Protein AF-A0A0B2VAQ2-F1 (afdb_monomer)

Radius of gyration: 21.01 Å; Cα contacts (8 Å, |Δi|>4): 519; chains: 1; bounding box: 48×50×55 Å

pLDDT: mean 76.03, std 20.18, range [24.44, 98.31]

Mean predicted aligned error: 10.62 Å

Secondary structure (DSSP, 8-state):
---STTS---S---SS-SEEEEEEEESSHHHHHHHHHHHHHHHHTT-S-EEEEEEEE-SSTT-HHHHHHHHHHHHHHHHHHHHTT-SS--THHHHT--EEEEE--S-BTTBTT-GGG-EEEEEEE-TTS-EEEEEHHHHHHHHHHHHHTT--SSSEEEEEE--EEE-S-TTS-TT-EE------EE--HHHHHHHHTTTTSTTGGGGSHHHHHTTPPP----IIIIIIHHHSTT--HHHHHHHT--SSHHHHHHHHHHHHHHTTS-EEEEEE--TTSEE-----HHHHHHHHHHHH--S---HHHHHHHS----SS--------S--S-----

Structure (mmCIF, N/CA/C/O backbone):
data_AF-A0A0B2VAQ2-F1
#
_entry.id   AF-A0A0B2VAQ2-F1
#
loop_
_atom_site.group_PDB
_atom_site.id
_atom_site.type_symbol
_atom_site.label_atom_id
_atom_site.label_alt_id
_atom_site.label_comp_id
_atom_site.label_asym_id
_atom_site.label_entity_id
_atom_site.label_seq_id
_atom_site.pdbx_PDB_ins_code
_atom_site.Cartn_x
_atom_site.Cartn_y
_atom_site.Cartn_z
_atom_site.occupancy
_atom_site.B_iso_or_equiv
_atom_site.auth_seq_id
_atom_site.auth_comp_id
_atom_site.auth_asym_id
_atom_site.auth_atom_id
_atom_site.pdbx_PDB_model_num
ATOM 1 N N . MET A 1 1 ? -3.174 29.698 22.321 1.00 28.81 1 MET A N 1
ATOM 2 C CA . MET A 1 1 ? -4.513 29.239 22.759 1.00 28.81 1 MET A CA 1
ATOM 3 C C . MET A 1 1 ? -5.509 29.230 21.583 1.00 28.81 1 MET A C 1
ATOM 5 O O . MET A 1 1 ? -6.631 29.674 21.742 1.00 28.81 1 MET A O 1
ATOM 9 N N . ALA A 1 2 ? -5.106 28.731 20.400 1.00 24.44 2 ALA A N 1
ATOM 10 C CA . ALA A 1 2 ? -5.918 28.770 19.168 1.00 24.44 2 ALA A CA 1
ATOM 11 C C . ALA A 1 2 ? -5.569 27.621 18.187 1.00 24.44 2 ALA A C 1
ATOM 13 O O . ALA A 1 2 ? -5.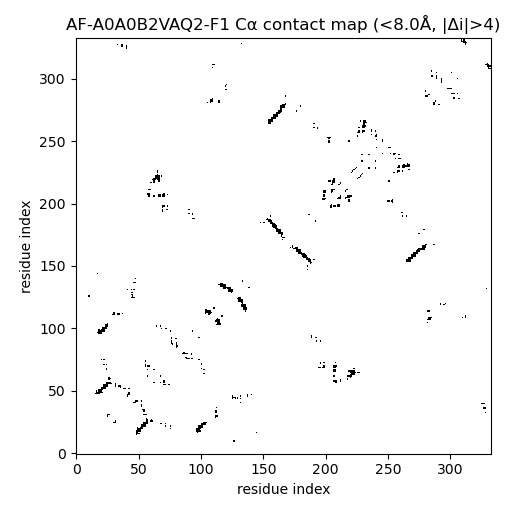420 27.836 16.992 1.00 24.44 2 ALA A O 1
ATOM 14 N N . HIS A 1 3 ? -5.363 26.400 18.697 1.00 26.81 3 HIS A N 1
ATOM 15 C CA . HIS A 1 3 ? -5.034 25.220 17.870 1.00 26.81 3 HIS A CA 1
ATOM 16 C C . HIS A 1 3 ? -5.906 23.985 18.161 1.00 26.81 3 HIS A C 1
ATOM 18 O O . HIS A 1 3 ? -5.648 22.918 17.609 1.00 26.81 3 HIS A O 1
ATOM 24 N N . ARG A 1 4 ? -6.937 24.099 19.012 1.00 27.44 4 ARG A N 1
ATOM 25 C CA . ARG A 1 4 ? -7.773 22.949 19.405 1.00 27.44 4 ARG A CA 1
ATOM 26 C C . ARG A 1 4 ? -8.921 22.643 18.436 1.00 27.44 4 ARG A C 1
ATOM 28 O O . ARG A 1 4 ? -9.330 21.491 18.355 1.00 27.44 4 ARG A O 1
ATOM 35 N N . ASP A 1 5 ? -9.340 23.600 17.614 1.00 25.25 5 ASP A N 1
ATOM 36 C CA . ASP A 1 5 ? -10.664 23.514 16.976 1.00 25.25 5 ASP A CA 1
ATOM 37 C C . ASP A 1 5 ? -10.682 22.887 15.569 1.00 25.25 5 ASP A C 1
ATOM 39 O O . ASP A 1 5 ? -11.740 22.760 14.963 1.00 25.25 5 ASP A O 1
ATOM 43 N N . CYS A 1 6 ? -9.541 22.437 15.029 1.00 28.28 6 CYS A N 1
ATOM 44 C CA . CYS A 1 6 ? -9.499 21.805 13.696 1.00 28.28 6 CYS A CA 1
ATOM 45 C C . CYS A 1 6 ? -9.618 20.268 13.710 1.00 28.28 6 CYS A C 1
ATOM 47 O O . CYS A 1 6 ? -9.690 19.651 12.651 1.00 28.28 6 CYS A O 1
ATOM 49 N N . PHE A 1 7 ? -9.643 19.628 14.886 1.00 33.66 7 PHE A N 1
ATOM 50 C CA . PHE A 1 7 ? -9.636 18.159 15.009 1.00 33.66 7 PHE A CA 1
ATOM 51 C C . PHE A 1 7 ? -10.970 17.535 15.451 1.00 33.66 7 PHE A C 1
ATOM 53 O O . PHE A 1 7 ? -11.042 16.308 15.549 1.00 33.66 7 PHE A O 1
ATOM 60 N N . GLU A 1 8 ? -12.009 18.338 15.707 1.00 30.67 8 GLU A N 1
ATOM 61 C CA . GLU A 1 8 ? -13.261 17.886 16.342 1.00 30.67 8 GLU A CA 1
ATOM 62 C C . GLU A 1 8 ? -14.508 17.910 15.440 1.00 30.67 8 GLU A C 1
ATOM 64 O O . GLU A 1 8 ? -15.624 17.732 15.925 1.00 30.67 8 GLU A O 1
ATOM 69 N N . SER A 1 9 ? -14.363 18.014 14.114 1.00 33.44 9 SER A N 1
ATOM 70 C CA . SER A 1 9 ? -15.506 17.807 13.211 1.00 33.44 9 SER A CA 1
ATOM 71 C C . SER A 1 9 ? -15.823 16.314 13.016 1.00 33.44 9 SER A C 1
ATOM 73 O O . SER A 1 9 ? -15.263 15.608 12.171 1.00 33.44 9 SER A O 1
ATOM 75 N N . THR A 1 10 ? -16.686 15.858 13.929 1.00 37.38 10 THR A N 1
ATOM 76 C CA . THR A 1 10 ? -17.869 15.001 13.741 1.00 37.38 10 THR A CA 1
ATOM 77 C C . THR A 1 10 ? -17.753 13.769 12.835 1.00 37.38 10 THR A C 1
ATOM 79 O O . THR A 1 10 ? -17.782 13.817 11.611 1.00 37.38 10 THR A O 1
ATOM 82 N N . PHE A 1 11 ? -17.777 12.618 13.506 1.00 39.41 11 PHE A N 1
ATOM 83 C CA . PHE A 1 11 ? -17.945 11.249 13.012 1.00 39.41 11 PHE A CA 1
ATOM 84 C C . PHE A 1 11 ? -19.331 10.947 12.383 1.00 39.41 11 PHE A C 1
ATOM 86 O O . PHE A 1 11 ? -19.773 9.801 12.428 1.00 39.41 11 PHE A O 1
ATOM 93 N N . SER A 1 12 ? -20.077 11.918 11.843 1.00 35.72 12 SER A N 1
ATOM 94 C CA . SER A 1 12 ? -21.536 11.733 11.711 1.00 35.72 12 SER A CA 1
ATOM 95 C C . SER A 1 12 ? -22.092 11.224 10.379 1.00 35.72 12 SER A C 1
ATOM 97 O O . SER A 1 12 ? -23.259 10.863 10.376 1.00 35.72 12 SER A O 1
ATOM 99 N N . GLU A 1 13 ? -21.351 11.103 9.273 1.00 36.69 13 GLU A N 1
ATOM 100 C CA . GLU A 1 13 ? -21.991 10.729 7.991 1.00 36.69 13 GLU A CA 1
ATOM 101 C C . GLU A 1 13 ? -21.143 9.777 7.139 1.00 36.69 13 GLU A C 1
ATOM 103 O O . GLU A 1 13 ? -20.319 10.183 6.332 1.00 36.69 13 GLU A O 1
ATOM 108 N N . ALA A 1 14 ? -21.362 8.478 7.341 1.00 38.22 14 ALA A N 1
ATOM 109 C CA . ALA A 1 14 ? -21.179 7.427 6.336 1.00 38.22 14 ALA A CA 1
ATOM 110 C C . ALA A 1 14 ? -21.883 6.184 6.890 1.00 38.22 14 ALA A C 1
ATOM 112 O O . ALA A 1 14 ? -21.436 5.609 7.886 1.00 38.22 14 ALA A O 1
ATOM 113 N N . GLN A 1 15 ? -23.046 5.859 6.328 1.00 44.22 15 GLN A N 1
ATOM 114 C CA . GLN A 1 15 ? -23.890 4.727 6.733 1.00 44.22 15 GLN A CA 1
ATOM 115 C C . GLN A 1 15 ? -23.574 3.455 5.916 1.00 44.22 15 GLN A C 1
ATOM 117 O O . GLN A 1 15 ? -24.199 2.423 6.118 1.00 44.22 15 GLN A O 1
ATOM 122 N N . SER A 1 16 ? -22.564 3.517 5.041 1.00 57.16 16 SER A N 1
ATOM 123 C CA . SER A 1 16 ? -21.969 2.390 4.322 1.00 57.16 16 SER A CA 1
ATOM 124 C C . SER A 1 16 ? -20.456 2.372 4.552 1.00 57.16 16 SER A C 1
ATOM 126 O O . SER A 1 16 ? -19.832 3.424 4.727 1.00 57.16 16 SER A O 1
ATOM 128 N N . SER A 1 17 ? -19.859 1.184 4.548 1.00 68.31 17 SER A N 1
ATOM 129 C CA . SER A 1 17 ? -18.412 0.992 4.422 1.00 68.31 17 SER A CA 1
ATOM 130 C C . SER A 1 17 ? -17.880 1.822 3.251 1.00 68.31 17 SER A C 1
ATOM 132 O O . SER A 1 17 ? -18.346 1.692 2.121 1.00 68.31 17 SER A O 1
ATOM 134 N N . PHE A 1 18 ? -16.934 2.728 3.516 1.00 83.44 18 PHE A N 1
ATOM 135 C CA . PHE A 1 18 ? -16.329 3.532 2.449 1.00 83.44 18 PHE A CA 1
ATOM 136 C C . PHE A 1 18 ? -15.319 2.704 1.646 1.00 83.44 18 PHE A C 1
ATOM 138 O O . PHE A 1 18 ? -15.189 2.893 0.438 1.00 83.44 18 PHE A O 1
ATOM 145 N N . TRP A 1 19 ? -14.612 1.800 2.324 1.00 93.06 19 TRP A N 1
ATOM 146 C CA . TRP A 1 19 ? -13.641 0.886 1.735 1.00 93.06 19 TRP A CA 1
ATOM 147 C C . TRP A 1 19 ? -14.252 -0.504 1.571 1.00 93.06 19 TRP A C 1
ATOM 149 O O . TRP A 1 19 ? -14.862 -1.030 2.503 1.00 93.06 19 TRP A O 1
ATOM 159 N N . THR A 1 20 ? -14.048 -1.109 0.404 1.00 95.25 20 THR A N 1
ATOM 160 C CA . THR A 1 20 ? -14.359 -2.526 0.169 1.00 95.25 20 THR A CA 1
ATOM 161 C C . THR A 1 20 ? -13.327 -3.398 0.881 1.00 95.25 20 THR A C 1
ATOM 163 O O . THR A 1 20 ? -13.658 -4.384 1.530 1.00 95.25 20 THR A O 1
ATOM 166 N N . LEU A 1 21 ? -12.052 -3.010 0.806 1.00 96.50 21 LEU A N 1
ATOM 167 C CA . LEU A 1 21 ? -10.964 -3.749 1.430 1.00 96.50 21 LEU A CA 1
ATOM 168 C C . LEU A 1 21 ? -9.866 -2.800 1.907 1.00 96.50 21 LEU A C 1
ATOM 170 O O . LEU A 1 21 ? -9.414 -1.926 1.168 1.00 96.50 21 LEU A O 1
ATOM 174 N N . ILE A 1 22 ? -9.404 -3.010 3.136 1.00 96.69 22 ILE A N 1
ATOM 175 C CA . ILE A 1 22 ? -8.167 -2.414 3.643 1.00 96.69 22 ILE A CA 1
ATOM 176 C C . ILE A 1 22 ? -7.120 -3.519 3.756 1.00 96.69 22 ILE A C 1
ATOM 178 O O . ILE A 1 22 ? -7.377 -4.559 4.360 1.00 96.69 22 ILE A O 1
ATOM 182 N N . CYS A 1 23 ? -5.934 -3.273 3.216 1.00 96.62 23 CYS A N 1
ATOM 183 C CA . CYS A 1 23 ? -4.771 -4.140 3.328 1.00 96.62 23 CYS A CA 1
ATOM 184 C C . CYS A 1 23 ? -3.712 -3.444 4.177 1.00 96.62 23 CYS A C 1
ATOM 186 O O . CYS A 1 23 ? -3.288 -2.338 3.846 1.00 96.62 23 CYS A O 1
ATOM 188 N N . VAL A 1 24 ? -3.261 -4.086 5.250 1.00 95.75 24 VAL A N 1
ATOM 189 C CA . VAL A 1 24 ? -2.129 -3.605 6.051 1.00 95.75 24 VAL A CA 1
ATOM 190 C C . VAL A 1 24 ? -0.917 -4.470 5.740 1.00 95.75 24 VAL A C 1
ATOM 192 O O . VAL A 1 24 ? -0.968 -5.674 5.961 1.00 95.75 24 VAL A O 1
ATOM 195 N N . THR A 1 25 ? 0.157 -3.889 5.204 1.00 94.69 25 THR A N 1
ATOM 196 C CA . THR A 1 25 ? 1.361 -4.662 4.867 1.00 94.69 25 THR A CA 1
ATOM 197 C C . THR A 1 25 ? 2.284 -4.799 6.072 1.00 94.69 25 THR A C 1
ATOM 199 O O . THR A 1 25 ? 2.479 -3.829 6.815 1.00 94.69 25 THR A O 1
ATOM 202 N N . THR A 1 26 ? 2.894 -5.970 6.229 1.00 92.81 26 THR A N 1
ATOM 203 C CA . THR A 1 26 ? 3.843 -6.290 7.306 1.00 92.81 26 THR A CA 1
ATOM 204 C C . THR A 1 26 ? 5.101 -6.926 6.746 1.00 92.81 26 THR A C 1
ATOM 206 O O . THR A 1 26 ? 5.085 -7.485 5.656 1.00 92.81 26 THR A O 1
ATOM 209 N N . ARG A 1 27 ? 6.205 -6.828 7.485 1.00 87.69 27 ARG A N 1
ATOM 210 C CA . ARG A 1 27 ? 7.505 -7.344 7.028 1.00 87.69 27 ARG A CA 1
ATOM 211 C C . ARG A 1 27 ? 7.693 -8.833 7.284 1.00 87.69 27 ARG A C 1
ATOM 213 O O . ARG A 1 27 ? 8.425 -9.484 6.550 1.00 87.69 27 ARG A O 1
ATOM 220 N N . ASP A 1 28 ? 7.071 -9.326 8.346 1.00 87.06 28 ASP A N 1
ATOM 221 C CA . ASP A 1 28 ? 7.253 -10.678 8.852 1.00 87.06 28 ASP A CA 1
ATOM 222 C C . ASP A 1 28 ? 5.973 -11.208 9.518 1.00 87.06 28 ASP A C 1
ATOM 224 O O . ASP A 1 28 ? 5.022 -10.463 9.806 1.00 87.06 28 ASP A O 1
ATOM 228 N N . ALA A 1 29 ? 5.970 -12.518 9.757 1.00 87.88 29 ALA A N 1
ATOM 229 C CA . ALA A 1 29 ? 4.859 -13.258 10.334 1.00 87.88 29 ALA A CA 1
ATOM 230 C C . ALA A 1 29 ? 4.539 -12.881 11.790 1.00 87.88 29 ALA A C 1
ATOM 232 O O . ALA A 1 29 ? 3.377 -12.974 12.198 1.00 87.88 29 ALA A O 1
ATOM 233 N N . GLU A 1 30 ? 5.529 -12.466 12.588 1.00 85.50 30 GLU A N 1
ATOM 234 C CA . GLU A 1 30 ? 5.301 -12.075 13.984 1.00 85.50 30 GLU A CA 1
ATOM 235 C C . GLU A 1 30 ? 4.518 -10.760 14.034 1.00 85.50 30 GLU A C 1
ATOM 237 O O . GLU A 1 30 ? 3.473 -10.668 14.690 1.00 85.50 30 GLU A O 1
ATOM 242 N N . GLN A 1 31 ? 4.972 -9.767 13.269 1.00 85.12 31 GLN A N 1
ATOM 243 C CA . GLN A 1 31 ? 4.279 -8.500 13.094 1.00 85.12 31 GLN A CA 1
ATOM 244 C C . GLN A 1 31 ? 2.893 -8.713 12.475 1.00 85.12 31 GLN A C 1
ATOM 246 O O . GLN A 1 31 ? 1.928 -8.093 12.932 1.00 85.12 31 GLN A O 1
ATOM 251 N N . ARG A 1 32 ? 2.764 -9.610 11.483 1.00 89.81 32 ARG A N 1
ATOM 252 C CA . ARG A 1 32 ? 1.465 -9.972 10.895 1.00 89.81 32 ARG A CA 1
ATOM 253 C C . ARG A 1 32 ? 0.487 -10.433 11.970 1.00 89.81 32 ARG A C 1
ATOM 255 O O . ARG A 1 32 ? -0.588 -9.854 12.091 1.00 89.81 32 ARG A O 1
ATOM 262 N N . ALA A 1 33 ? 0.866 -11.419 12.781 1.00 87.75 33 ALA A N 1
ATOM 263 C CA . ALA A 1 33 ? -0.013 -11.989 13.800 1.00 87.75 33 ALA A CA 1
ATOM 264 C C . ALA A 1 33 ? -0.443 -10.965 14.867 1.00 87.75 33 ALA A C 1
ATOM 266 O O . ALA A 1 33 ? -1.574 -11.022 15.360 1.00 87.75 33 ALA A O 1
ATOM 267 N N . ALA A 1 34 ? 0.443 -10.032 15.232 1.00 86.69 34 ALA A N 1
ATOM 268 C CA . ALA A 1 34 ? 0.120 -8.953 16.163 1.00 86.69 34 ALA A CA 1
ATOM 269 C C . ALA A 1 34 ? -0.879 -7.958 15.550 1.00 86.69 34 ALA A C 1
ATOM 271 O O . ALA A 1 34 ? -1.905 -7.648 16.158 1.00 86.69 34 ALA A O 1
ATOM 272 N N . ILE A 1 35 ? -0.612 -7.499 14.324 1.00 90.50 35 ILE A N 1
ATOM 273 C CA . ILE A 1 35 ? -1.465 -6.528 13.634 1.00 90.50 35 ILE A CA 1
ATOM 274 C C . ILE A 1 35 ? -2.826 -7.136 13.300 1.00 90.50 35 ILE A C 1
ATOM 276 O O . ILE A 1 35 ? -3.826 -6.451 13.481 1.00 90.50 35 ILE A O 1
ATOM 280 N N . GLU A 1 36 ? -2.896 -8.405 12.886 1.00 92.06 36 GLU A N 1
ATOM 281 C CA . GLU A 1 36 ? -4.157 -9.113 12.609 1.00 92.06 36 GLU A CA 1
ATOM 282 C C . GLU A 1 36 ? -5.110 -9.071 13.804 1.00 92.06 36 GLU A C 1
ATOM 284 O O . GLU A 1 36 ? -6.285 -8.738 13.645 1.00 92.06 36 GLU A O 1
ATOM 289 N N . GLN A 1 37 ? -4.605 -9.354 15.006 1.00 87.88 37 GLN A N 1
ATOM 290 C CA . GLN A 1 37 ? -5.412 -9.316 16.227 1.00 87.88 37 GLN A CA 1
ATOM 291 C C . GLN A 1 37 ? -5.925 -7.905 16.524 1.00 87.88 37 GLN A C 1
ATOM 293 O O . GLN A 1 37 ? -7.101 -7.724 16.849 1.00 87.88 37 GLN A O 1
ATOM 298 N N . GLU A 1 38 ? -5.056 -6.904 16.394 1.00 89.06 38 GLU A N 1
ATOM 299 C CA . GLU A 1 38 ? -5.391 -5.525 16.727 1.00 89.06 38 GLU A CA 1
ATOM 300 C C . GLU A 1 38 ? -6.374 -4.906 15.723 1.00 89.06 38 GLU A C 1
ATOM 302 O O . GLU A 1 38 ? -7.360 -4.284 16.124 1.00 89.06 38 GLU A O 1
ATOM 307 N N . VAL A 1 39 ? -6.166 -5.106 14.418 1.00 92.19 39 VAL A N 1
ATOM 308 C CA . VAL A 1 39 ? -7.071 -4.564 13.394 1.00 92.19 39 VAL A CA 1
ATOM 309 C C . VAL A 1 39 ? -8.423 -5.268 13.388 1.00 92.19 39 VAL A C 1
ATOM 311 O O . VAL A 1 39 ? -9.437 -4.601 13.193 1.00 92.19 39 VAL A O 1
ATOM 314 N N . GLU A 1 40 ? -8.468 -6.577 13.657 1.00 90.50 40 GLU A N 1
ATOM 315 C CA . GLU A 1 40 ? -9.726 -7.317 13.807 1.00 90.50 40 GLU A CA 1
ATOM 316 C C . GLU A 1 40 ? -10.517 -6.798 15.014 1.00 90.50 40 GLU A C 1
ATOM 318 O O . GLU A 1 40 ? -11.731 -6.603 14.929 1.00 90.50 40 GLU A O 1
ATOM 323 N N . TRP A 1 41 ? -9.840 -6.521 16.134 1.00 88.00 41 TRP A N 1
ATOM 324 C CA . TRP A 1 41 ? -10.475 -5.930 17.308 1.00 88.00 41 TRP A CA 1
ATOM 325 C C . TRP A 1 41 ? -11.019 -4.523 17.016 1.00 88.00 41 TRP A C 1
ATOM 327 O O . TRP A 1 41 ? -12.201 -4.264 17.251 1.00 88.00 41 TRP A O 1
ATOM 337 N N . LEU A 1 42 ? -10.205 -3.639 16.426 1.00 89.25 42 LEU A N 1
ATOM 338 C CA . LEU A 1 42 ? -10.625 -2.287 16.034 1.00 89.25 42 LEU A CA 1
ATOM 339 C C . LEU A 1 42 ? -11.807 -2.309 15.052 1.00 89.25 42 LEU A C 1
ATOM 341 O O . LEU A 1 42 ? -12.739 -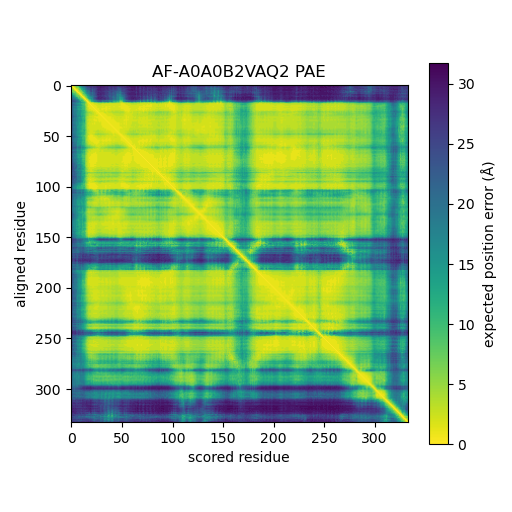1.511 15.185 1.00 89.25 42 LEU A O 1
ATOM 345 N N . TRP A 1 43 ? -11.790 -3.229 14.085 1.00 89.69 43 TRP A N 1
ATOM 346 C CA . TRP A 1 43 ? -12.874 -3.418 13.124 1.00 89.69 43 TRP A CA 1
ATOM 347 C C . TRP A 1 43 ? -14.171 -3.862 13.807 1.00 89.69 43 TRP A C 1
ATOM 349 O O . TRP A 1 43 ? -15.202 -3.217 13.618 1.00 89.69 43 TRP A O 1
ATOM 359 N N . ARG A 1 44 ? -14.121 -4.862 14.699 1.00 86.81 44 ARG A N 1
ATOM 360 C CA . ARG A 1 44 ? -15.288 -5.311 15.488 1.00 86.81 44 ARG A CA 1
ATOM 361 C C . ARG A 1 44 ? -15.853 -4.235 16.410 1.00 86.81 44 ARG A C 1
ATOM 363 O O . ARG A 1 44 ? -17.049 -4.237 16.683 1.00 86.81 44 ARG A O 1
ATOM 370 N N . CYS A 1 45 ? -15.011 -3.328 16.896 1.00 85.50 45 CYS A N 1
ATOM 371 C CA . CYS A 1 45 ? -15.446 -2.198 17.712 1.00 85.50 45 CYS A CA 1
ATOM 372 C C . CYS A 1 45 ? -16.084 -1.056 16.901 1.00 85.50 45 CYS A C 1
ATOM 374 O O . CYS A 1 45 ? -16.555 -0.095 17.508 1.00 85.50 45 CYS A O 1
ATOM 376 N N . GLY A 1 46 ? -16.089 -1.125 15.564 1.00 85.88 46 GLY A N 1
ATOM 377 C CA . GLY A 1 46 ? -16.605 -0.062 14.696 1.00 85.88 46 GLY A CA 1
ATOM 378 C C . GLY A 1 46 ? -15.629 1.103 14.491 1.00 85.88 46 GLY A C 1
ATOM 379 O O . GLY A 1 46 ? -16.013 2.166 14.006 1.00 85.88 46 GLY A O 1
ATOM 380 N N . ALA A 1 47 ? -14.350 0.937 14.849 1.00 86.12 47 ALA A N 1
ATOM 381 C CA . ALA A 1 47 ? -13.333 1.978 14.674 1.00 86.12 47 ALA A CA 1
ATOM 382 C C . ALA A 1 47 ? -12.814 2.080 13.226 1.00 86.12 47 ALA A C 1
ATOM 384 O O . ALA A 1 47 ? -12.205 3.085 12.857 1.00 86.12 47 ALA A O 1
ATOM 385 N N . ILE A 1 48 ? -13.050 1.049 12.407 1.00 89.94 48 ILE A N 1
ATOM 386 C CA . ILE A 1 48 ? -12.580 0.929 11.021 1.00 89.94 48 ILE A CA 1
ATOM 387 C C . ILE A 1 48 ? -13.793 0.830 10.091 1.00 89.94 48 ILE A C 1
ATOM 389 O O . ILE A 1 48 ? -14.556 -0.129 10.157 1.00 89.94 48 ILE A O 1
ATOM 393 N N . ALA A 1 49 ? -13.949 1.802 9.190 1.00 87.12 49 ALA A N 1
ATOM 394 C CA . ALA A 1 49 ? -15.057 1.861 8.234 1.00 87.12 49 ALA A CA 1
ATOM 395 C C . ALA A 1 49 ? -14.729 1.125 6.916 1.00 87.12 49 ALA A C 1
ATOM 397 O O . ALA A 1 49 ? -14.546 1.756 5.872 1.00 87.12 49 ALA A O 1
ATOM 398 N N . SER A 1 50 ? -14.648 -0.207 6.973 1.00 92.00 50 SER A N 1
ATOM 399 C CA . SER A 1 50 ? -14.387 -1.086 5.819 1.00 92.00 50 SER A CA 1
ATOM 400 C C . SER A 1 50 ? -15.249 -2.345 5.865 1.00 92.00 50 SER A C 1
ATOM 402 O O . SER A 1 50 ? -15.551 -2.829 6.956 1.00 92.00 50 SER A O 1
ATOM 404 N N . GLU A 1 51 ? -15.608 -2.900 4.705 1.00 93.88 51 GLU A N 1
ATOM 405 C CA . GLU A 1 51 ? -16.290 -4.208 4.622 1.00 93.88 51 GLU A CA 1
ATOM 406 C C . GLU A 1 51 ? -15.382 -5.328 5.117 1.00 93.88 51 GLU A C 1
ATOM 408 O O . GLU A 1 51 ? -15.821 -6.242 5.815 1.00 93.88 51 GLU A O 1
ATOM 413 N N . ARG A 1 52 ? -14.092 -5.234 4.785 1.00 93.56 52 ARG A N 1
ATOM 414 C CA . ARG A 1 52 ? -13.080 -6.195 5.203 1.00 93.56 52 ARG A CA 1
ATOM 415 C C . ARG A 1 52 ? -11.740 -5.519 5.461 1.00 93.56 52 ARG A C 1
ATOM 417 O O . ARG A 1 52 ? -11.401 -4.504 4.848 1.00 93.56 52 ARG A O 1
ATOM 424 N N . ILE A 1 53 ? -10.963 -6.106 6.361 1.00 95.06 53 ILE A N 1
ATOM 425 C CA . ILE A 1 53 ? -9.559 -5.777 6.574 1.00 95.06 53 ILE A CA 1
ATOM 426 C C . ILE A 1 53 ? -8.738 -7.063 6.529 1.00 95.06 53 ILE A C 1
ATOM 428 O O . ILE A 1 53 ? -9.164 -8.091 7.057 1.00 95.06 53 ILE A O 1
ATOM 432 N N . ILE A 1 54 ? -7.594 -7.012 5.855 1.00 96.62 54 ILE A N 1
ATOM 433 C CA . ILE A 1 54 ? -6.625 -8.105 5.794 1.00 96.62 54 ILE A CA 1
ATOM 434 C C . ILE A 1 54 ? -5.227 -7.568 6.074 1.00 96.62 54 ILE A C 1
ATOM 436 O O . ILE A 1 54 ? -4.921 -6.405 5.797 1.00 96.62 54 ILE A O 1
ATOM 440 N N . VAL A 1 55 ? -4.374 -8.430 6.609 1.00 96.94 55 VAL A N 1
ATOM 441 C CA . VAL A 1 55 ? -2.964 -8.132 6.843 1.00 96.94 55 VAL A CA 1
ATOM 442 C C . VAL A 1 55 ? -2.152 -8.994 5.889 1.00 96.94 55 VAL A C 1
ATOM 444 O O . VAL A 1 55 ? -2.386 -10.196 5.790 1.00 96.94 55 VAL A O 1
ATOM 447 N N . VAL A 1 56 ? -1.255 -8.367 5.135 1.00 96.75 56 VAL A N 1
ATOM 448 C CA . VAL A 1 56 ? -0.479 -9.019 4.079 1.00 96.75 56 VAL A CA 1
ATOM 449 C C . VAL A 1 56 ? 0.994 -8.943 4.436 1.00 96.75 56 VAL A C 1
ATOM 451 O O . VAL A 1 56 ? 1.574 -7.861 4.486 1.00 96.75 56 VAL A O 1
ATOM 454 N N . GLU A 1 57 ? 1.591 -10.100 4.671 1.00 95.06 57 GLU A N 1
ATOM 455 C CA . GLU A 1 57 ? 3.025 -10.227 4.897 1.00 95.06 57 GLU A CA 1
ATOM 456 C C . GLU A 1 57 ? 3.793 -10.113 3.577 1.00 95.06 57 GLU A C 1
ATOM 458 O O . GLU A 1 57 ? 3.363 -10.610 2.529 1.00 95.06 57 GLU A O 1
ATOM 463 N N . ASP A 1 58 ? 4.926 -9.418 3.630 1.00 95.19 58 ASP A N 1
ATOM 464 C CA . ASP A 1 58 ? 5.878 -9.360 2.536 1.00 95.19 58 ASP A CA 1
ATOM 465 C C . ASP A 1 58 ? 6.463 -10.768 2.298 1.00 95.19 58 ASP A C 1
ATOM 467 O O . ASP A 1 58 ? 6.903 -11.427 3.237 1.00 95.19 58 ASP A O 1
ATOM 471 N N . PRO A 1 59 ? 6.518 -11.250 1.046 1.00 94.81 59 PRO A N 1
ATOM 472 C CA . PRO A 1 59 ? 6.934 -12.615 0.723 1.00 94.81 59 PRO A CA 1
ATOM 473 C C . PRO A 1 59 ? 8.413 -12.892 1.011 1.00 94.81 59 PRO A C 1
ATOM 475 O O . PRO A 1 59 ? 8.825 -14.044 1.111 1.00 94.81 59 PRO A O 1
ATOM 478 N N . CYS A 1 60 ? 9.232 -11.847 1.121 1.00 92.94 60 CYS A N 1
ATOM 479 C CA . CYS A 1 60 ? 10.578 -11.946 1.658 1.00 92.94 60 CYS A CA 1
ATOM 480 C C . CYS A 1 60 ? 11.014 -10.600 2.262 1.00 92.94 60 CYS A C 1
ATOM 482 O O . CYS A 1 60 ? 10.408 -9.564 1.969 1.00 92.94 60 CYS A O 1
ATOM 484 N N . PRO A 1 61 ? 12.093 -10.578 3.065 1.00 89.81 61 PRO A N 1
ATOM 485 C CA . PRO A 1 61 ? 12.631 -9.337 3.604 1.00 89.81 61 PRO A CA 1
ATOM 486 C C . PRO A 1 61 ? 13.052 -8.346 2.510 1.00 89.81 61 PRO A C 1
ATOM 488 O O . PRO A 1 61 ? 13.441 -8.729 1.405 1.00 89.81 61 PRO A O 1
ATOM 491 N N . ASP A 1 62 ? 13.006 -7.058 2.849 1.00 86.19 62 ASP A N 1
ATOM 492 C CA . ASP A 1 62 ? 13.561 -5.948 2.065 1.00 86.19 62 ASP A CA 1
ATOM 493 C C . ASP A 1 62 ? 13.023 -5.761 0.632 1.00 86.19 62 ASP A C 1
ATOM 495 O O . ASP A 1 62 ? 13.643 -5.054 -0.163 1.00 86.19 62 ASP A O 1
ATOM 499 N N . ILE A 1 63 ? 11.827 -6.260 0.298 1.00 91.12 63 ILE A N 1
ATOM 500 C CA . ILE A 1 63 ? 11.222 -6.057 -1.038 1.00 91.12 63 ILE A CA 1
ATOM 501 C C . ILE A 1 63 ? 10.843 -4.602 -1.357 1.00 91.12 63 ILE A C 1
ATOM 503 O O . ILE A 1 63 ? 10.589 -4.254 -2.512 1.00 91.12 63 ILE A O 1
ATOM 507 N N . GLY A 1 64 ? 10.857 -3.727 -0.350 1.00 91.62 64 GLY A N 1
ATOM 508 C CA . GLY A 1 64 ? 10.609 -2.295 -0.493 1.00 91.62 64 GLY A CA 1
ATOM 509 C C . GLY A 1 64 ? 9.142 -1.947 -0.759 1.00 91.62 64 GLY A C 1
ATOM 510 O O . GLY A 1 64 ? 8.321 -2.793 -1.092 1.00 91.62 64 GLY A O 1
ATOM 511 N N . SER A 1 65 ? 8.796 -0.663 -0.622 1.00 91.50 65 SER A N 1
ATOM 512 C CA . SER A 1 65 ? 7.397 -0.206 -0.678 1.00 91.50 65 SER A CA 1
ATOM 513 C C . SER A 1 65 ? 6.694 -0.489 -2.004 1.00 91.50 65 SER A C 1
ATOM 515 O O . SER A 1 65 ? 5.487 -0.717 -2.020 1.00 91.50 65 SER A O 1
ATOM 517 N N . GLY A 1 66 ? 7.434 -0.477 -3.115 1.00 93.62 66 GLY A N 1
ATOM 518 C CA . GLY A 1 66 ? 6.891 -0.820 -4.426 1.00 93.62 66 GLY A CA 1
ATOM 519 C C . GLY A 1 66 ? 6.567 -2.309 -4.519 1.00 93.62 66 GLY A C 1
ATOM 520 O O . GLY A 1 66 ? 5.501 -2.671 -5.011 1.00 93.62 66 GLY A O 1
ATOM 521 N N . GLY A 1 67 ? 7.447 -3.158 -3.980 1.00 95.62 67 GLY A N 1
ATOM 522 C CA . GLY A 1 67 ? 7.220 -4.595 -3.914 1.00 95.62 67 GLY A CA 1
ATOM 523 C C . GLY A 1 67 ? 6.059 -4.946 -2.988 1.00 95.62 67 GLY A C 1
ATOM 524 O O . GLY A 1 67 ? 5.131 -5.628 -3.415 1.00 95.62 67 GLY A O 1
ATOM 525 N N . SER A 1 68 ? 6.050 -4.401 -1.766 1.00 95.38 68 SER A N 1
ATOM 526 C CA . SER A 1 68 ? 4.968 -4.608 -0.795 1.00 95.38 68 SER A CA 1
ATOM 527 C C . SER A 1 68 ? 3.618 -4.158 -1.355 1.00 95.38 68 SER A C 1
ATOM 529 O O . SER A 1 68 ? 2.611 -4.825 -1.146 1.00 95.38 68 SER A O 1
ATOM 531 N N . SER A 1 69 ? 3.583 -3.047 -2.104 1.00 96.12 69 SER A N 1
ATOM 532 C CA . SER A 1 69 ? 2.360 -2.568 -2.768 1.00 96.12 69 SER A CA 1
ATOM 533 C C . SER A 1 69 ? 1.871 -3.534 -3.845 1.00 96.12 69 SER A C 1
ATOM 535 O O . SER A 1 69 ? 0.679 -3.825 -3.900 1.00 96.12 69 SER A O 1
ATOM 537 N N . LEU A 1 70 ? 2.776 -4.043 -4.690 1.00 97.56 70 LEU A N 1
ATOM 538 C CA . LEU A 1 70 ? 2.435 -5.011 -5.733 1.00 97.56 70 LEU A CA 1
ATOM 539 C C . LEU A 1 70 ? 1.914 -6.321 -5.125 1.00 97.56 70 LEU A C 1
ATOM 541 O O . LEU A 1 70 ? 0.876 -6.822 -5.552 1.00 97.56 70 LEU A O 1
ATOM 545 N N . ASN A 1 71 ? 2.596 -6.845 -4.103 1.00 97.81 71 ASN A N 1
ATOM 546 C CA . ASN A 1 71 ? 2.172 -8.054 -3.402 1.00 97.81 71 ASN A CA 1
ATOM 547 C C . ASN A 1 71 ? 0.819 -7.867 -2.702 1.00 97.81 71 ASN A C 1
ATOM 549 O O . ASN A 1 71 ? -0.075 -8.695 -2.849 1.00 97.81 71 ASN A O 1
ATOM 553 N N . ALA A 1 72 ? 0.636 -6.752 -1.990 1.00 98.00 72 ALA A N 1
ATOM 554 C CA . ALA A 1 72 ? -0.624 -6.448 -1.322 1.00 98.00 72 ALA A CA 1
ATOM 555 C C . ALA A 1 72 ? -1.784 -6.303 -2.311 1.00 98.00 72 ALA A C 1
ATOM 557 O O . ALA A 1 72 ? -2.871 -6.801 -2.032 1.00 98.00 72 ALA A O 1
ATOM 558 N N . LEU A 1 73 ? -1.563 -5.673 -3.470 1.00 98.12 73 LEU A N 1
ATOM 559 C CA . LEU A 1 73 ? -2.588 -5.550 -4.504 1.00 98.12 73 LEU A CA 1
ATOM 560 C C . LEU A 1 73 ? -2.958 -6.906 -5.120 1.00 98.12 73 LEU A C 1
ATOM 562 O O . LEU A 1 73 ? -4.138 -7.147 -5.368 1.00 98.12 73 LEU A O 1
ATOM 566 N N . LEU A 1 74 ? -1.979 -7.793 -5.330 1.00 98.31 74 LEU A N 1
ATOM 567 C CA . LEU A 1 74 ? -2.230 -9.165 -5.777 1.00 98.31 74 LEU A CA 1
ATOM 568 C C . LEU A 1 74 ? -3.125 -9.910 -4.780 1.00 98.31 74 LEU A C 1
ATOM 570 O O . LEU A 1 74 ? -4.210 -10.354 -5.147 1.00 98.31 74 LEU A O 1
ATOM 574 N N . VAL A 1 75 ? -2.713 -9.969 -3.511 1.00 98.00 75 VAL A N 1
ATOM 575 C CA . VAL A 1 75 ? -3.462 -10.668 -2.453 1.00 98.00 75 VAL A CA 1
ATOM 576 C C . VAL A 1 75 ? -4.854 -10.055 -2.261 1.00 98.00 75 VAL A C 1
ATOM 578 O O . VAL A 1 75 ? -5.835 -10.771 -2.059 1.00 98.00 75 VAL A O 1
ATOM 581 N N . ALA A 1 76 ? -4.972 -8.728 -2.366 1.00 98.12 76 ALA A N 1
ATOM 582 C CA . ALA A 1 76 ? -6.251 -8.027 -2.326 1.00 98.12 76 ALA A CA 1
ATOM 583 C C . ALA A 1 76 ? -7.187 -8.468 -3.458 1.00 98.12 76 ALA A C 1
ATOM 585 O O . ALA A 1 76 ? -8.345 -8.806 -3.209 1.00 98.12 76 ALA A O 1
ATOM 586 N N . ALA A 1 77 ? -6.688 -8.481 -4.695 1.00 98.06 77 ALA A N 1
ATOM 587 C CA . ALA A 1 77 ? -7.464 -8.876 -5.860 1.00 98.06 77 ALA A CA 1
ATOM 588 C C . ALA A 1 77 ? -7.897 -10.349 -5.777 1.00 98.06 77 ALA A C 1
ATOM 590 O O . ALA A 1 77 ? -9.054 -10.660 -6.054 1.00 98.06 77 ALA A O 1
ATOM 591 N N . GLU A 1 78 ? -7.023 -11.244 -5.316 1.00 97.62 78 GLU A N 1
ATOM 592 C CA . GLU A 1 78 ? -7.351 -12.656 -5.083 1.00 97.62 78 GLU A CA 1
ATOM 593 C C . GLU A 1 78 ? -8.423 -12.831 -4.009 1.00 97.62 78 GLU A C 1
ATOM 595 O O . GLU A 1 78 ? -9.372 -13.592 -4.200 1.00 97.62 78 GLU A O 1
ATOM 600 N N . HIS A 1 79 ? -8.323 -12.083 -2.907 1.00 96.94 79 HIS A N 1
ATOM 601 C CA . HIS A 1 79 ? -9.324 -12.110 -1.846 1.00 96.94 79 HIS A CA 1
ATOM 602 C C . HIS A 1 79 ? -10.702 -11.686 -2.367 1.00 96.94 79 HIS A C 1
ATOM 604 O O . HIS A 1 79 ? -11.699 -12.361 -2.112 1.00 96.94 79 HIS A O 1
ATOM 610 N N . LEU A 1 80 ? -10.758 -10.598 -3.139 1.00 97.38 80 LEU A N 1
ATOM 611 C CA . LEU A 1 80 ? -11.996 -10.101 -3.741 1.00 97.38 80 LEU A CA 1
ATOM 612 C C . LEU A 1 80 ? -12.556 -11.071 -4.793 1.00 97.38 80 LEU A C 1
ATOM 614 O O . LEU A 1 80 ? -13.768 -11.277 -4.853 1.00 97.38 80 LEU A O 1
ATOM 618 N N . CYS A 1 81 ? -11.695 -11.710 -5.591 1.00 97.25 81 CYS A N 1
ATOM 619 C CA . CYS A 1 81 ? -12.101 -12.756 -6.533 1.00 97.25 81 CYS A CA 1
ATOM 620 C C . CYS A 1 81 ? -12.727 -13.948 -5.800 1.00 97.25 81 CYS A C 1
ATOM 622 O O . CYS A 1 81 ? -13.835 -14.370 -6.137 1.00 97.25 81 CYS A O 1
ATOM 624 N N . ALA A 1 82 ? -12.063 -14.443 -4.753 1.00 96.31 82 ALA A N 1
ATOM 625 C CA . ALA A 1 82 ? -12.541 -15.566 -3.954 1.00 96.31 82 ALA A CA 1
ATOM 626 C C . ALA A 1 82 ? -13.880 -15.254 -3.267 1.00 96.31 82 ALA A C 1
ATOM 628 O O . ALA A 1 82 ? -14.784 -16.090 -3.272 1.00 96.31 82 ALA A O 1
ATOM 629 N N . GLN A 1 83 ? -14.053 -14.035 -2.743 1.00 94.06 83 GLN A N 1
ATOM 630 C CA . GLN A 1 83 ? -15.326 -13.577 -2.171 1.00 94.06 83 GLN A CA 1
ATOM 631 C C . GLN A 1 83 ? -16.483 -13.608 -3.181 1.00 94.06 83 GLN A C 1
ATOM 633 O O . GLN A 1 83 ? -17.631 -13.818 -2.796 1.00 94.06 83 GLN A O 1
ATOM 638 N N . ARG A 1 84 ? -16.186 -13.440 -4.473 1.00 94.62 84 ARG A N 1
ATOM 639 C CA . ARG A 1 84 ? -17.159 -13.496 -5.575 1.00 94.62 84 ARG A CA 1
ATOM 640 C C . ARG A 1 84 ? -17.310 -14.897 -6.178 1.00 94.62 84 ARG A C 1
ATOM 642 O O . ARG A 1 84 ? -18.003 -15.055 -7.178 1.00 94.62 84 ARG A O 1
ATOM 649 N N . GLY A 1 85 ? -16.665 -15.911 -5.598 1.00 95.19 85 GLY A N 1
ATOM 650 C CA . GLY A 1 85 ? -16.690 -17.286 -6.102 1.00 95.19 85 GLY A CA 1
ATOM 651 C C . GLY A 1 85 ? -15.889 -17.496 -7.390 1.00 95.19 85 GLY A C 1
ATOM 652 O O . GLY A 1 85 ? -16.090 -18.501 -8.071 1.00 95.19 85 GLY A O 1
ATOM 653 N N . LEU A 1 86 ? -14.993 -16.568 -7.742 1.00 95.75 86 LEU A N 1
ATOM 654 C CA . LEU A 1 86 ? -14.104 -16.714 -8.890 1.00 95.75 86 LEU A CA 1
ATOM 655 C C . LEU A 1 86 ? -12.904 -17.586 -8.508 1.00 95.75 86 LEU A C 1
ATOM 657 O O . LEU A 1 86 ? -12.264 -17.370 -7.481 1.00 95.75 86 LEU A O 1
ATOM 661 N N . SER A 1 87 ? -12.578 -18.559 -9.359 1.00 92.19 87 SER A N 1
ATOM 662 C CA . SER A 1 87 ? -11.422 -19.449 -9.179 1.00 92.19 87 SER A CA 1
ATOM 663 C C . SER A 1 87 ? -10.139 -18.926 -9.829 1.00 92.19 87 SER A C 1
ATOM 665 O O . SER A 1 87 ? -9.100 -19.575 -9.748 1.00 92.19 87 SER A O 1
ATOM 667 N N . VAL A 1 88 ? -10.224 -17.803 -10.541 1.00 94.00 88 VAL A N 1
ATOM 668 C CA . VAL A 1 88 ? -9.116 -17.175 -11.262 1.00 94.00 88 VAL A CA 1
ATOM 669 C C . VAL A 1 88 ? -9.061 -15.694 -10.922 1.00 94.00 88 VAL A C 1
ATOM 671 O O . VAL A 1 88 ? -10.091 -15.080 -10.634 1.00 94.00 88 VAL A O 1
ATOM 674 N N . LEU A 1 89 ? -7.857 -15.128 -10.977 1.00 95.31 89 LEU A N 1
ATOM 675 C CA . LEU A 1 89 ? -7.645 -13.698 -10.806 1.00 95.31 89 LEU A CA 1
ATOM 676 C C . LEU A 1 89 ? -8.342 -12.935 -11.942 1.00 95.31 89 LEU A C 1
ATOM 678 O O . LEU A 1 89 ? -8.052 -13.167 -13.115 1.00 95.31 89 LEU A O 1
ATOM 682 N N . SER A 1 90 ? -9.245 -12.026 -11.585 1.00 94.12 90 SER A N 1
ATOM 683 C CA . SER A 1 90 ? -9.919 -11.117 -12.512 1.00 94.12 90 SER A CA 1
ATOM 684 C C . SER A 1 90 ? -9.633 -9.676 -12.116 1.00 94.12 90 SER A C 1
ATOM 686 O O . SER A 1 90 ? -9.832 -9.292 -10.967 1.00 94.12 90 SER A O 1
ATOM 688 N N . GLU A 1 91 ? -9.199 -8.862 -13.075 1.00 91.75 91 GLU A N 1
ATOM 689 C CA . GLU A 1 91 ? -8.940 -7.431 -12.871 1.00 91.75 91 GLU A CA 1
ATOM 690 C C . GLU A 1 91 ? -10.246 -6.636 -12.670 1.00 91.75 91 GLU A C 1
ATOM 692 O O . GLU A 1 91 ? -10.226 -5.550 -12.093 1.00 91.75 91 GLU A O 1
ATOM 697 N N . GLU A 1 92 ? -11.402 -7.197 -13.053 1.00 92.19 92 GLU A N 1
ATOM 698 C CA . GLU A 1 92 ? -12.721 -6.567 -12.889 1.00 92.19 92 GLU A CA 1
ATOM 699 C C . GLU A 1 92 ? -13.059 -6.274 -11.423 1.00 92.19 92 GLU A C 1
ATOM 701 O O . GLU A 1 92 ? -13.779 -5.321 -11.127 1.00 92.19 92 GLU A O 1
ATOM 706 N N . VAL A 1 93 ? -12.491 -7.031 -10.477 1.00 94.75 93 VAL A N 1
ATOM 707 C CA . VAL A 1 93 ? -12.701 -6.766 -9.047 1.00 94.75 93 VAL A CA 1
ATOM 708 C C . VAL A 1 93 ? -12.154 -5.407 -8.622 1.00 94.75 93 VAL A C 1
ATOM 710 O O . VAL A 1 93 ? -12.663 -4.830 -7.665 1.00 94.75 93 VAL A O 1
ATOM 713 N N . LEU A 1 94 ? -11.158 -4.867 -9.334 1.00 94.69 94 LEU A N 1
ATOM 714 C CA . LEU A 1 94 ? -10.607 -3.543 -9.061 1.00 94.69 94 LEU A CA 1
ATOM 715 C C . LEU A 1 94 ? -11.568 -2.420 -9.487 1.00 94.69 94 LEU A C 1
ATOM 717 O O . LEU A 1 94 ? -11.583 -1.374 -8.845 1.00 94.69 94 LEU A O 1
ATOM 721 N N . LEU A 1 95 ? -12.382 -2.626 -10.533 1.00 90.94 95 LEU A N 1
ATOM 722 C CA . LEU A 1 95 ? -13.355 -1.630 -11.021 1.00 90.94 95 LEU A CA 1
ATOM 723 C C . LEU A 1 95 ? -14.457 -1.354 -9.997 1.00 90.94 95 LEU A C 1
ATOM 725 O O . LEU A 1 95 ? -14.966 -0.240 -9.892 1.00 90.94 95 LEU A O 1
ATOM 729 N N . GLU A 1 96 ? -14.831 -2.385 -9.252 1.00 89.69 96 GLU A N 1
ATOM 730 C CA . GLU A 1 96 ? -15.975 -2.365 -8.345 1.00 89.69 96 GLU A CA 1
ATOM 731 C C . GLU A 1 96 ? -15.575 -2.188 -6.876 1.00 89.69 96 GLU A C 1
ATOM 733 O O . GLU A 1 96 ? -16.442 -2.159 -6.004 1.00 89.69 96 GLU A O 1
ATOM 738 N N . SER A 1 97 ? -14.275 -2.075 -6.590 1.00 93.19 97 SER A N 1
ATOM 739 C CA . SER A 1 97 ? -13.759 -2.072 -5.223 1.00 93.19 97 SER A CA 1
ATOM 740 C C . SER A 1 97 ? -12.983 -0.806 -4.898 1.00 93.19 97 SER A C 1
ATOM 742 O O . SER A 1 97 ? -12.187 -0.301 -5.686 1.00 93.19 97 SER A O 1
ATOM 744 N N . ARG A 1 98 ? -13.153 -0.324 -3.667 1.00 92.88 98 ARG A N 1
ATOM 745 C CA . ARG A 1 98 ? -12.295 0.707 -3.075 1.00 92.88 98 ARG A CA 1
ATOM 746 C C . ARG A 1 98 ? -11.287 0.033 -2.161 1.00 92.88 98 ARG A C 1
ATOM 748 O O . ARG A 1 98 ? -11.649 -0.416 -1.073 1.00 92.88 98 ARG A O 1
ATOM 755 N N . ILE A 1 99 ? -10.040 -0.038 -2.618 1.00 95.56 99 ILE A N 1
ATOM 756 C CA . ILE A 1 99 ? -8.947 -0.707 -1.910 1.00 95.56 99 ILE A CA 1
ATOM 757 C C . ILE A 1 99 ? -8.021 0.344 -1.301 1.00 95.56 99 ILE A C 1
ATOM 759 O O . ILE A 1 99 ? -7.574 1.259 -1.993 1.00 95.56 99 ILE A O 1
ATOM 763 N N . LEU A 1 100 ? -7.708 0.195 -0.015 1.00 95.38 100 LEU A N 1
ATOM 764 C CA . LEU A 1 100 ? -6.697 0.995 0.671 1.00 95.38 100 LEU A CA 1
ATOM 765 C C . LEU A 1 100 ? -5.538 0.104 1.111 1.00 95.38 100 LEU A C 1
ATOM 767 O O . LEU A 1 100 ? -5.741 -0.822 1.889 1.00 95.38 100 LEU A O 1
ATOM 771 N N . ILE A 1 101 ? -4.321 0.419 0.671 1.00 95.50 101 ILE A N 1
ATOM 772 C CA . ILE A 1 101 ? -3.097 -0.254 1.122 1.00 95.50 101 ILE A CA 1
ATOM 773 C C . ILE A 1 101 ? -2.376 0.661 2.117 1.00 95.50 101 ILE A C 1
ATOM 775 O O . ILE A 1 101 ? -2.031 1.797 1.793 1.00 95.50 101 ILE A O 1
ATOM 779 N N . ILE A 1 102 ? -2.154 0.167 3.334 1.00 92.81 102 ILE A N 1
ATOM 780 C CA . ILE A 1 102 ? -1.438 0.855 4.409 1.00 92.81 102 ILE A CA 1
ATOM 781 C C . ILE A 1 102 ? -0.153 0.087 4.692 1.00 92.81 102 ILE A C 1
ATOM 783 O O . ILE A 1 102 ? -0.187 -1.068 5.106 1.00 92.81 102 ILE A O 1
ATOM 787 N N . HIS A 1 103 ? 0.991 0.739 4.530 1.00 89.75 103 HIS A N 1
ATOM 788 C CA . HIS A 1 103 ? 2.256 0.168 4.975 1.00 89.75 103 HIS A CA 1
ATOM 789 C C . HIS A 1 103 ? 2.431 0.402 6.475 1.00 89.75 103 HIS A C 1
ATOM 791 O O . HIS A 1 103 ? 2.518 1.553 6.903 1.00 89.75 103 HIS A O 1
ATOM 797 N N . SER A 1 104 ? 2.538 -0.670 7.270 1.00 80.31 104 SER A N 1
ATOM 798 C CA . SER A 1 104 ? 2.727 -0.565 8.728 1.00 80.31 104 SER A CA 1
ATOM 799 C C . SER A 1 104 ? 4.062 0.088 9.131 1.00 80.31 104 SER A C 1
ATOM 801 O O . SER A 1 104 ? 4.267 0.455 10.289 1.00 80.31 104 SER A O 1
ATOM 803 N N . GLY A 1 105 ? 4.966 0.292 8.169 1.00 71.44 105 GLY A N 1
ATOM 804 C CA . GLY A 1 105 ? 6.213 1.019 8.360 1.00 71.44 105 GLY A CA 1
ATOM 805 C C . GLY A 1 105 ? 7.322 0.155 8.956 1.00 71.44 105 GLY A C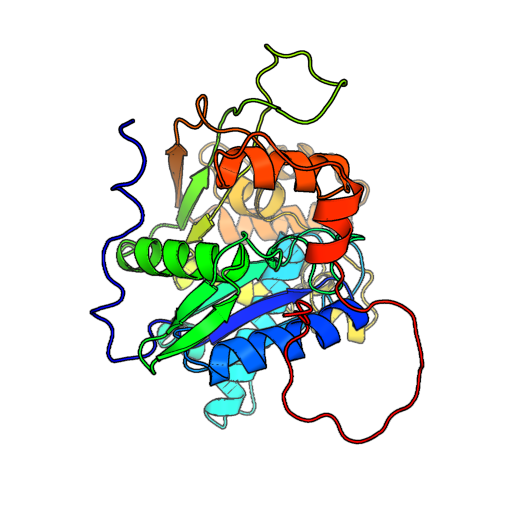 1
ATOM 806 O O . GLY A 1 105 ? 7.381 -1.053 8.742 1.00 71.44 105 GLY A O 1
ATOM 807 N N . ARG A 1 106 ? 8.271 0.804 9.636 1.00 67.31 106 ARG A N 1
ATOM 808 C CA . ARG A 1 106 ? 9.396 0.125 10.294 1.00 67.31 106 ARG A CA 1
ATOM 809 C C . ARG A 1 106 ? 8.953 -0.448 11.637 1.00 67.31 106 ARG A C 1
ATOM 811 O O . ARG A 1 106 ? 8.061 0.100 12.285 1.00 67.31 106 ARG A O 1
ATOM 818 N N . GLU A 1 107 ? 9.626 -1.510 12.059 1.00 65.31 107 GLU A N 1
ATOM 819 C CA . GLU A 1 107 ? 9.488 -2.047 13.408 1.00 65.31 107 GLU A CA 1
ATOM 820 C C . GLU A 1 107 ? 9.738 -0.973 14.470 1.00 65.31 107 GLU A C 1
ATOM 822 O O . GLU A 1 107 ? 10.523 -0.035 14.295 1.00 65.31 107 GLU A O 1
ATOM 827 N N . CYS A 1 108 ? 9.033 -1.128 15.583 1.00 65.81 108 CYS A N 1
ATOM 828 C CA . CYS A 1 108 ? 9.137 -0.280 16.752 1.00 65.81 108 CYS A CA 1
ATOM 829 C C . CYS A 1 108 ? 9.369 -1.192 17.952 1.00 65.81 108 CYS A C 1
ATOM 831 O O . CYS A 1 108 ? 8.500 -1.994 18.281 1.00 65.81 108 CYS A O 1
ATOM 833 N N . GLY A 1 109 ? 10.505 -1.044 18.637 1.00 63.94 109 GLY A N 1
ATOM 834 C CA . GLY A 1 109 ? 10.826 -1.870 19.808 1.00 63.94 109 GLY A CA 1
ATOM 835 C C . GLY A 1 109 ? 9.852 -1.701 20.982 1.00 63.94 109 GLY A C 1
ATOM 836 O O . GLY A 1 109 ? 9.881 -2.490 21.919 1.00 63.94 109 GLY A O 1
ATOM 837 N N . LEU A 1 110 ? 8.983 -0.687 20.936 1.00 65.19 110 LEU A N 1
ATOM 838 C CA . LEU A 1 110 ? 7.995 -0.400 21.973 1.00 65.19 110 LEU A CA 1
ATOM 839 C C . LEU A 1 110 ? 6.626 -1.035 21.701 1.00 65.19 110 LEU A C 1
ATOM 841 O O . LEU A 1 110 ? 5.819 -1.102 22.618 1.00 65.19 110 LEU A O 1
ATOM 845 N N . ASN A 1 111 ? 6.326 -1.469 20.472 1.00 69.44 111 ASN A N 1
ATOM 846 C CA . ASN A 1 111 ? 5.021 -2.031 20.122 1.00 69.44 111 ASN A CA 1
ATOM 847 C C . ASN A 1 111 ? 5.161 -3.094 19.028 1.00 69.44 111 ASN A C 1
ATOM 849 O O . ASN A 1 111 ? 5.632 -2.791 17.933 1.00 69.44 111 ASN A O 1
ATOM 853 N N . ARG A 1 112 ? 4.663 -4.310 19.292 1.00 75.31 112 ARG A N 1
ATOM 854 C CA . ARG A 1 112 ? 4.666 -5.430 18.331 1.00 75.31 112 ARG A CA 1
ATOM 855 C C . ARG A 1 112 ? 3.919 -5.115 17.030 1.00 75.31 112 ARG A C 1
ATOM 857 O O . ARG A 1 112 ? 4.289 -5.615 15.978 1.00 75.31 112 ARG A O 1
ATOM 864 N N . CYS A 1 113 ? 2.914 -4.241 17.083 1.00 78.12 113 CYS A N 1
ATOM 865 C CA . CYS A 1 113 ? 2.191 -3.766 15.902 1.00 78.12 113 CYS A CA 1
ATOM 866 C C . CYS A 1 113 ? 2.925 -2.634 15.151 1.00 78.12 113 CYS A C 1
ATOM 868 O O . CYS A 1 113 ? 2.441 -2.141 14.139 1.00 78.12 113 CYS A O 1
ATOM 870 N N . GLY A 1 114 ? 4.086 -2.181 15.628 1.00 77.81 114 GLY A N 1
ATOM 871 C CA . GLY A 1 114 ? 4.832 -1.077 15.030 1.00 77.81 114 GLY A CA 1
ATOM 872 C C . GLY A 1 114 ? 4.350 0.313 15.461 1.00 77.81 114 GLY A C 1
ATOM 873 O O . GLY A 1 114 ? 3.431 0.485 16.267 1.00 77.81 114 GLY A O 1
ATOM 874 N N . SER A 1 115 ? 5.008 1.345 14.926 1.00 76.50 115 SER A N 1
ATOM 875 C CA . SER A 1 115 ? 4.776 2.741 15.324 1.00 76.50 115 SER A CA 1
ATOM 876 C C . SER A 1 115 ? 3.397 3.265 14.913 1.00 76.50 115 SER A C 1
ATOM 878 O O . SER A 1 115 ? 2.823 4.089 15.625 1.00 76.50 115 SER A O 1
ATOM 880 N N . ALA A 1 116 ? 2.819 2.754 13.821 1.00 80.75 116 ALA A N 1
ATOM 881 C CA . ALA A 1 116 ? 1.475 3.124 13.380 1.00 80.75 116 ALA A CA 1
ATOM 882 C C . ALA A 1 116 ? 0.424 2.863 14.470 1.00 80.75 116 ALA A C 1
ATOM 884 O O . ALA A 1 116 ? -0.550 3.595 14.593 1.00 80.75 116 ALA A O 1
ATOM 885 N N . PHE A 1 117 ? 0.628 1.875 15.330 1.00 81.88 117 PHE A N 1
ATOM 886 C CA . PHE A 1 117 ? -0.360 1.524 16.338 1.00 81.88 117 PHE A CA 1
ATOM 887 C C . PHE A 1 117 ? -0.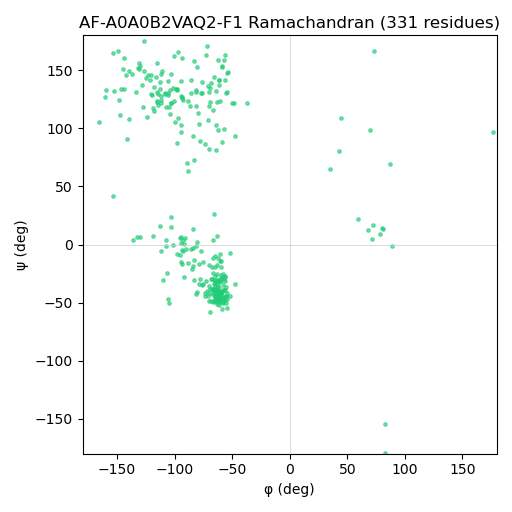146 2.255 17.674 1.00 81.88 117 PHE A C 1
ATOM 889 O O . PHE A 1 117 ? -0.958 2.113 18.574 1.00 81.88 117 PHE A O 1
ATOM 896 N N . MET A 1 118 ? 0.866 3.118 17.826 1.00 77.31 118 MET A N 1
ATOM 897 C CA . MET A 1 118 ? 1.104 3.838 19.089 1.00 77.31 118 MET A CA 1
ATOM 898 C C . MET A 1 118 ? -0.121 4.615 19.591 1.00 77.31 118 MET A C 1
ATOM 900 O O . MET A 1 118 ? -0.718 5.401 18.852 1.00 77.31 118 MET A O 1
ATOM 904 N N . TYR A 1 119 ? -0.446 4.426 20.874 1.00 75.81 119 TYR A N 1
ATOM 905 C CA . TYR A 1 119 ? -1.507 5.152 21.566 1.00 75.81 119 TYR A CA 1
ATOM 906 C C . TYR A 1 119 ? -1.147 6.630 21.741 1.00 75.81 119 TYR A C 1
ATOM 908 O O . TYR A 1 119 ? -0.017 6.984 22.076 1.00 75.81 119 TYR A O 1
ATOM 916 N N . LEU A 1 120 ? -2.138 7.494 21.534 1.00 73.56 120 LEU A N 1
ATOM 917 C CA . LEU A 1 120 ? -1.990 8.948 21.505 1.00 73.56 120 LEU A CA 1
ATOM 918 C C . LEU A 1 120 ? -2.473 9.633 22.789 1.00 73.56 120 LEU A C 1
ATOM 920 O O . LEU A 1 120 ? -2.878 10.796 22.758 1.00 73.56 120 LEU A O 1
ATOM 924 N N . GLY A 1 121 ? -2.506 8.907 23.907 1.00 67.81 121 GLY A N 1
ATOM 925 C CA . GLY A 1 121 ? -2.881 9.457 25.213 1.00 67.81 121 GLY A CA 1
ATOM 926 C C . GLY A 1 121 ? -4.365 9.803 25.376 1.00 67.81 121 GLY A C 1
ATOM 927 O O . GLY A 1 121 ? -4.750 10.344 26.409 1.00 67.81 121 GLY A O 1
ATOM 928 N N . LYS A 1 122 ? -5.212 9.504 24.384 1.00 73.44 122 LYS A N 1
ATOM 929 C CA . LYS A 1 122 ? -6.668 9.664 24.473 1.00 73.44 122 LYS A CA 1
ATOM 930 C C . LYS A 1 122 ? -7.399 8.541 23.765 1.00 73.44 122 LYS A C 1
ATOM 932 O O . LYS A 1 122 ? -6.978 8.094 22.702 1.00 73.44 122 LYS A O 1
ATOM 937 N N . ASP A 1 123 ? -8.546 8.162 24.300 1.00 78.50 123 ASP A N 1
ATOM 938 C CA . ASP A 1 123 ? -9.454 7.258 23.610 1.00 78.50 123 ASP A CA 1
ATOM 939 C C . ASP A 1 123 ? -10.336 8.016 22.612 1.00 78.50 123 ASP A C 1
ATOM 941 O O . ASP A 1 123 ? -10.561 9.224 22.722 1.00 78.50 123 ASP A O 1
ATOM 945 N N . THR A 1 124 ? -10.856 7.289 21.632 1.00 75.81 124 THR A N 1
ATOM 946 C CA . THR A 1 124 ? -11.965 7.721 20.778 1.00 75.81 124 THR A CA 1
ATOM 947 C C . THR A 1 124 ? -13.178 6.854 21.090 1.00 75.81 124 THR A C 1
ATOM 949 O O . THR A 1 124 ? -13.040 5.689 21.460 1.00 75.81 124 THR A O 1
ATOM 952 N N . ILE A 1 125 ? -14.370 7.432 20.987 1.00 79.50 125 ILE A N 1
ATOM 953 C CA . ILE A 1 125 ? -15.627 6.703 21.143 1.00 79.50 125 ILE A CA 1
ATOM 954 C C . ILE A 1 125 ? -16.160 6.436 19.737 1.00 79.50 125 ILE A C 1
ATOM 956 O O . ILE A 1 125 ? -16.290 7.372 18.947 1.00 79.50 125 ILE A O 1
ATOM 960 N N . THR A 1 126 ? -16.403 5.168 19.412 1.00 81.56 126 THR A N 1
ATOM 961 C CA . THR A 1 126 ? -16.988 4.765 18.128 1.00 81.56 126 THR A CA 1
ATOM 962 C C . THR A 1 126 ? -18.465 5.150 18.063 1.00 81.56 126 THR A C 1
ATOM 964 O O . THR A 1 126 ? -19.056 5.571 19.062 1.00 81.56 126 THR A O 1
ATOM 967 N N . LYS A 1 127 ? -19.090 5.024 16.887 1.00 78.38 127 LYS A N 1
ATOM 968 C CA . LYS A 1 127 ? -20.521 5.341 16.719 1.00 78.38 127 LYS A CA 1
ATOM 969 C C . LYS A 1 127 ? -21.402 4.478 17.626 1.00 78.38 127 LYS A C 1
ATOM 971 O O . LYS A 1 127 ? -22.443 4.926 18.093 1.00 78.38 127 LYS A O 1
ATOM 976 N N . GLU A 1 128 ? -20.938 3.273 17.923 1.00 78.50 128 GLU A N 1
ATOM 977 C CA . GLU A 1 128 ? -21.574 2.268 18.768 1.00 78.50 128 GLU A CA 1
ATOM 978 C C . GLU A 1 128 ? -21.345 2.531 20.269 1.00 78.50 128 GLU A C 1
ATOM 980 O O . GLU A 1 128 ? -21.767 1.744 21.113 1.00 78.50 128 GLU A O 1
ATOM 985 N N . GLY A 1 129 ? -20.663 3.626 20.628 1.00 79.31 129 GLY A N 1
ATOM 986 C CA . GLY A 1 129 ? -20.360 3.976 22.015 1.00 79.31 129 GLY A CA 1
ATOM 987 C C . GLY A 1 129 ? -19.191 3.191 22.616 1.00 79.31 129 GLY A C 1
ATOM 988 O O . GLY A 1 129 ? -18.939 3.296 23.818 1.00 79.31 129 GLY A O 1
ATOM 989 N N . ILE A 1 130 ? -18.456 2.419 21.809 1.00 78.88 130 ILE A N 1
ATOM 990 C CA . ILE A 1 130 ? -17.317 1.626 22.276 1.00 78.88 130 ILE A CA 1
ATOM 991 C C . ILE A 1 130 ? -16.096 2.532 22.383 1.00 78.88 130 ILE A C 1
ATOM 993 O O . ILE A 1 130 ? -15.768 3.295 21.476 1.00 78.88 130 ILE A O 1
ATOM 997 N N . ARG A 1 131 ? -15.403 2.457 23.518 1.00 79.50 131 ARG A N 1
ATOM 998 C CA . ARG A 1 131 ? -14.182 3.224 23.746 1.00 79.50 131 ARG A CA 1
ATOM 999 C C . ARG A 1 131 ? -12.979 2.451 23.207 1.00 79.50 131 ARG A C 1
ATOM 1001 O O . ARG A 1 131 ? -12.695 1.362 23.696 1.00 79.50 131 ARG A O 1
ATOM 1008 N N . VAL A 1 132 ? -12.268 3.036 22.248 1.00 79.38 132 VAL A N 1
ATOM 1009 C CA . VAL A 1 132 ? -11.070 2.456 21.624 1.00 79.38 132 VAL A CA 1
ATOM 1010 C C . VAL A 1 132 ? -9.860 3.388 21.770 1.00 79.38 132 VAL A C 1
ATOM 1012 O O . VAL A 1 132 ? -10.036 4.610 21.720 1.00 79.38 132 VAL A O 1
ATOM 1015 N N . PRO A 1 133 ? -8.629 2.863 21.920 1.00 78.81 133 PRO A N 1
ATOM 1016 C CA . PRO A 1 133 ? -7.415 3.668 21.895 1.00 78.81 133 PRO A CA 1
ATOM 1017 C C . PRO A 1 133 ? -7.326 4.481 20.602 1.00 78.81 133 PRO A C 1
ATOM 1019 O O . PRO A 1 133 ? -7.456 3.944 19.500 1.00 78.81 133 PRO A O 1
ATOM 1022 N N . ARG A 1 134 ? -7.068 5.789 20.701 1.00 79.88 134 ARG A N 1
ATOM 1023 C CA . ARG A 1 134 ? -6.739 6.582 19.513 1.00 79.88 134 ARG A CA 1
ATOM 1024 C C . ARG A 1 134 ? -5.281 6.317 19.167 1.00 79.88 134 ARG A C 1
ATOM 1026 O O . ARG A 1 134 ? -4.395 6.833 19.843 1.00 79.88 134 ARG A O 1
ATOM 1033 N N . SER A 1 135 ? -5.041 5.516 18.137 1.00 83.44 135 SER A N 1
ATOM 1034 C CA . SER A 1 135 ? -3.703 5.274 17.592 1.00 83.44 135 SER A CA 1
ATOM 1035 C C . SER A 1 135 ? -3.407 6.158 16.376 1.00 83.44 135 SER A C 1
ATOM 1037 O O . SER A 1 135 ? -4.322 6.757 15.794 1.00 83.44 135 SER A O 1
ATOM 1039 N N . LEU A 1 136 ? -2.131 6.243 15.968 1.00 81.38 136 LEU A N 1
ATOM 1040 C CA . LEU A 1 136 ? -1.760 6.875 14.690 1.00 81.38 136 LEU A CA 1
ATOM 1041 C C . LEU A 1 136 ? -2.459 6.193 13.506 1.00 81.38 136 LEU A C 1
ATOM 1043 O O . LEU A 1 136 ? -2.883 6.880 12.585 1.00 81.38 136 LEU A O 1
ATOM 1047 N N . PHE A 1 137 ? -2.660 4.878 13.570 1.00 87.31 137 PHE A N 1
ATOM 1048 C CA . PHE A 1 137 ? -3.317 4.066 12.554 1.00 87.31 137 PHE A CA 1
ATOM 1049 C C . PHE A 1 137 ? -4.777 4.484 12.374 1.00 87.31 137 PHE A C 1
ATOM 1051 O O . PHE A 1 137 ? -5.191 4.815 11.265 1.00 87.31 137 PHE A O 1
ATOM 1058 N N . VAL A 1 138 ? -5.543 4.568 13.470 1.00 86.25 138 VAL A N 1
ATOM 1059 C CA . VAL A 1 138 ? -6.945 5.024 13.427 1.00 86.25 138 VAL A CA 1
ATOM 1060 C C . VAL A 1 138 ? -7.030 6.464 12.913 1.00 86.25 138 VAL A C 1
ATOM 1062 O O . VAL A 1 138 ? -7.888 6.783 12.091 1.00 86.25 138 VAL A O 1
ATOM 1065 N N . LEU A 1 139 ? -6.120 7.344 13.343 1.00 83.88 139 LEU A N 1
ATOM 1066 C CA . LEU A 1 139 ? -6.060 8.712 12.825 1.00 83.88 139 LEU A CA 1
ATOM 1067 C C . LEU A 1 139 ? -5.771 8.762 11.325 1.00 83.88 139 LEU A C 1
ATOM 1069 O O . LEU A 1 139 ? -6.463 9.475 10.598 1.00 83.88 139 LEU A O 1
ATOM 1073 N N . GLN A 1 140 ? -4.753 8.033 10.874 1.00 84.69 140 GLN A N 1
ATOM 1074 C CA . GLN A 1 140 ? -4.332 7.997 9.482 1.00 84.69 140 GLN A CA 1
ATOM 1075 C C . GLN A 1 140 ? -5.460 7.462 8.605 1.00 84.69 140 GLN A C 1
ATOM 1077 O O . GLN A 1 140 ? -5.778 8.075 7.590 1.00 84.69 140 GLN A O 1
ATOM 1082 N N . LEU A 1 141 ? -6.136 6.397 9.036 1.00 88.00 141 LEU A N 1
ATOM 1083 C CA . LEU A 1 141 ? -7.276 5.839 8.323 1.00 88.00 141 LEU A CA 1
ATOM 1084 C C . LEU A 1 141 ? -8.406 6.865 8.138 1.00 88.00 141 LEU A C 1
ATOM 1086 O O . LEU A 1 141 ? -8.945 7.001 7.038 1.00 88.00 141 LEU A O 1
ATOM 1090 N N . LEU A 1 142 ? -8.746 7.626 9.183 1.00 83.81 142 LEU A N 1
ATOM 1091 C CA . LEU A 1 142 ? -9.772 8.671 9.098 1.00 83.81 142 LEU A CA 1
ATOM 1092 C C . LEU A 1 142 ? -9.380 9.780 8.114 1.00 83.81 142 LEU A C 1
ATOM 1094 O O . LEU A 1 142 ? -10.215 10.214 7.321 1.00 83.81 142 LEU A O 1
ATOM 1098 N N . GLN A 1 143 ? -8.122 10.232 8.142 1.00 82.69 143 GLN A N 1
ATOM 1099 C CA . GLN A 1 143 ? -7.639 11.270 7.223 1.00 82.69 143 GLN A CA 1
ATOM 1100 C C . GLN A 1 143 ? -7.600 10.774 5.776 1.00 82.69 143 GLN A C 1
ATOM 1102 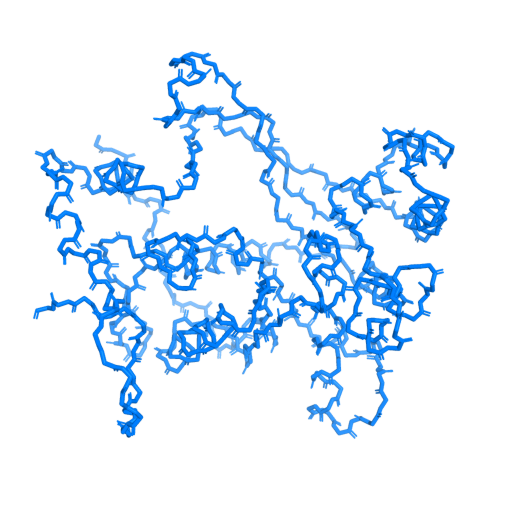O O . GLN A 1 143 ? -8.053 11.480 4.879 1.00 82.69 143 GLN A O 1
ATOM 1107 N N . LEU A 1 144 ? -7.133 9.543 5.553 1.00 85.94 144 LEU A N 1
ATOM 1108 C CA . LEU A 1 144 ? -7.103 8.918 4.232 1.00 85.94 144 LEU A CA 1
ATOM 1109 C C . LEU A 1 144 ? -8.506 8.722 3.667 1.00 85.94 144 LEU A C 1
ATOM 1111 O O . LEU A 1 144 ? -8.717 8.962 2.487 1.00 85.94 144 LEU A O 1
ATOM 1115 N N . THR A 1 145 ? -9.478 8.358 4.502 1.00 86.06 145 THR A N 1
ATOM 1116 C CA . THR A 1 145 ? -10.882 8.225 4.084 1.00 86.06 145 THR A CA 1
ATOM 1117 C C . THR A 1 145 ? -11.460 9.571 3.643 1.00 86.06 145 THR A C 1
ATOM 1119 O O . THR A 1 145 ? -12.079 9.660 2.585 1.00 86.06 145 THR A O 1
ATOM 1122 N N . LYS A 1 146 ? -11.208 10.644 4.410 1.00 83.94 146 LYS A N 1
ATOM 1123 C CA . LYS A 1 146 ? -11.618 12.007 4.032 1.00 83.94 146 LYS A CA 1
ATOM 1124 C C . LYS A 1 146 ? -10.957 12.448 2.727 1.00 83.94 146 LYS A C 1
ATOM 1126 O O . LYS A 1 146 ? -11.635 12.954 1.843 1.00 83.94 146 LYS A O 1
ATOM 1131 N N . LEU A 1 147 ? -9.651 12.219 2.589 1.00 81.31 147 LEU A N 1
ATOM 1132 C CA . LEU A 1 147 ? -8.901 12.569 1.385 1.00 81.31 147 LEU A CA 1
ATOM 1133 C C . LEU A 1 147 ? -9.384 11.775 0.162 1.00 81.31 147 LEU A C 1
ATOM 1135 O O . LEU A 1 147 ? -9.572 12.348 -0.907 1.00 81.31 147 LEU A O 1
ATOM 1139 N N . ALA A 1 148 ? -9.641 10.478 0.328 1.00 81.94 148 ALA A N 1
ATOM 1140 C CA . ALA A 1 148 ? -10.107 9.599 -0.736 1.00 81.94 148 ALA A CA 1
ATOM 1141 C C . ALA A 1 148 ? -11.459 10.022 -1.315 1.00 81.94 148 ALA A C 1
ATOM 1143 O O . ALA A 1 148 ? -11.680 9.856 -2.511 1.00 81.94 148 ALA A O 1
ATOM 1144 N N . ALA A 1 149 ? -12.334 10.632 -0.510 1.00 80.38 149 ALA A N 1
ATOM 1145 C CA . ALA A 1 149 ? -13.602 11.181 -0.987 1.00 80.38 149 ALA A CA 1
ATOM 1146 C C . ALA A 1 149 ? -13.431 12.334 -1.999 1.00 80.38 149 ALA A C 1
ATOM 1148 O O . ALA A 1 149 ? -14.373 12.650 -2.724 1.00 80.38 149 ALA A O 1
ATOM 1149 N N . HIS A 1 150 ? -12.247 12.952 -2.071 1.00 77.94 150 HIS A N 1
ATOM 1150 C CA . HIS A 1 150 ? -11.949 14.038 -3.006 1.00 77.94 150 HIS A CA 1
ATOM 1151 C C . HIS A 1 150 ? -11.289 13.571 -4.312 1.00 77.94 150 HIS A C 1
ATOM 1153 O O . HIS A 1 150 ? -11.269 14.331 -5.284 1.00 77.94 150 HIS A O 1
ATOM 1159 N N . PHE A 1 151 ? -10.767 12.342 -4.378 1.00 75.69 151 PHE A N 1
ATOM 1160 C CA . PHE A 1 151 ? -10.185 11.814 -5.610 1.00 75.69 151 PHE A CA 1
ATOM 1161 C C . PHE A 1 151 ? -11.294 11.326 -6.548 1.00 75.69 151 PHE A C 1
ATOM 1163 O O . PHE A 1 151 ? -12.006 10.373 -6.249 1.00 75.69 151 PHE A O 1
ATOM 1170 N N . SER A 1 152 ? -11.458 12.012 -7.681 1.00 59.09 152 SER A N 1
ATOM 1171 C CA . SER A 1 152 ? -12.555 11.773 -8.634 1.00 59.09 152 SER A CA 1
ATOM 1172 C C . SER A 1 152 ? -12.116 11.669 -10.102 1.00 59.09 152 SER A C 1
ATOM 1174 O O . SER A 1 152 ? -12.973 11.556 -10.970 1.00 59.09 152 SER A O 1
ATOM 1176 N N . ASN A 1 153 ? -10.810 11.668 -10.408 1.00 56.62 153 ASN A N 1
ATOM 1177 C CA . ASN A 1 153 ? -10.310 11.810 -11.785 1.00 56.62 153 ASN A CA 1
ATOM 1178 C C . ASN A 1 153 ? -9.277 10.746 -12.200 1.00 56.62 153 ASN A C 1
ATOM 1180 O O . ASN A 1 153 ? -8.507 10.260 -11.378 1.00 56.62 153 ASN A O 1
ATOM 1184 N N . ASN A 1 154 ? -9.212 10.480 -13.512 1.00 57.47 154 ASN A N 1
ATOM 1185 C CA . ASN A 1 154 ? -8.378 9.481 -14.211 1.00 57.47 154 ASN A CA 1
ATOM 1186 C C . ASN A 1 154 ? -6.848 9.668 -14.118 1.00 57.47 154 ASN A C 1
ATOM 1188 O O . ASN A 1 154 ? -6.107 8.965 -14.804 1.00 57.47 154 ASN A O 1
ATOM 1192 N N . SER A 1 155 ? -6.350 10.604 -13.314 1.00 62.38 155 SER A N 1
ATOM 1193 C CA . SER A 1 155 ? -4.913 10.866 -13.213 1.00 62.38 155 SER A CA 1
ATOM 1194 C C . SER A 1 155 ? -4.347 10.330 -11.907 1.00 62.38 155 SER A C 1
ATOM 1196 O O . SER A 1 155 ? -4.966 10.462 -10.850 1.00 62.38 155 SER A O 1
ATOM 1198 N N . PHE A 1 156 ? -3.140 9.763 -11.969 1.00 67.00 156 PHE A N 1
ATOM 1199 C CA . PHE A 1 156 ? -2.403 9.385 -10.770 1.00 67.00 156 PHE A CA 1
ATOM 1200 C C . PHE A 1 156 ? -2.144 10.635 -9.937 1.00 67.00 156 PHE A C 1
ATOM 1202 O O . PHE A 1 156 ? -1.552 11.595 -10.433 1.00 67.00 156 PHE A O 1
ATOM 1209 N N . ALA A 1 157 ? -2.578 10.638 -8.683 1.00 66.69 157 ALA A N 1
ATOM 1210 C CA . ALA A 1 157 ? -2.346 11.758 -7.788 1.00 66.69 157 ALA A CA 1
ATOM 1211 C C . ALA A 1 157 ? -1.504 11.291 -6.614 1.00 66.69 157 ALA A C 1
ATOM 1213 O O . ALA A 1 157 ? -1.752 10.239 -6.027 1.00 66.69 157 ALA A O 1
ATOM 1214 N N . TYR A 1 158 ? -0.513 12.090 -6.254 1.00 71.12 158 TYR A N 1
ATOM 1215 C CA . TYR A 1 158 ? 0.229 11.876 -5.031 1.00 71.12 158 TYR A CA 1
ATOM 1216 C C . TYR A 1 158 ? 0.468 13.191 -4.321 1.00 71.12 158 TYR A C 1
ATOM 1218 O O . TYR A 1 158 ? 0.626 14.250 -4.927 1.00 71.12 158 TYR A O 1
ATOM 1226 N N . VAL A 1 159 ? 0.474 13.113 -3.003 1.00 62.09 159 VAL A N 1
ATOM 1227 C CA . VAL A 1 159 ? 0.888 14.223 -2.156 1.00 62.09 159 VAL A CA 1
ATOM 1228 C C . VAL A 1 159 ? 2.368 14.015 -1.870 1.00 62.09 159 VAL A C 1
ATOM 1230 O O . VAL A 1 159 ? 2.741 12.919 -1.472 1.00 62.09 159 VAL A O 1
ATOM 1233 N N . MET A 1 160 ? 3.204 15.013 -2.142 1.00 60.88 160 MET A N 1
ATOM 1234 C CA . MET A 1 160 ? 4.643 14.979 -1.879 1.00 60.88 160 MET A CA 1
ATOM 1235 C C . MET A 1 160 ? 5.020 16.113 -0.933 1.00 60.88 160 MET A C 1
ATOM 1237 O O . MET A 1 160 ? 4.472 17.211 -1.015 1.00 60.88 160 MET A O 1
ATOM 1241 N N . ASP A 1 161 ? 6.006 15.858 -0.084 1.00 63.75 161 ASP A N 1
ATOM 1242 C CA . ASP A 1 161 ? 6.580 16.862 0.802 1.00 63.75 161 ASP A CA 1
ATOM 1243 C C . ASP A 1 161 ? 8.010 17.213 0.405 1.00 63.75 161 ASP A C 1
ATOM 1245 O O . ASP A 1 161 ? 8.729 16.405 -0.182 1.00 63.75 161 ASP A O 1
ATOM 1249 N N . VAL A 1 162 ? 8.395 18.465 0.674 1.00 56.28 162 VAL A N 1
ATOM 1250 C CA . VAL A 1 162 ? 9.684 19.006 0.220 1.00 56.28 162 VAL A CA 1
ATOM 1251 C C . VAL A 1 162 ? 10.663 19.116 1.386 1.00 56.28 162 VAL A C 1
ATOM 1253 O O . VAL A 1 162 ? 11.794 18.662 1.245 1.00 56.28 162 VAL A O 1
ATOM 1256 N N . ILE A 1 163 ? 10.262 19.661 2.546 1.00 54.81 163 ILE A N 1
ATOM 1257 C CA . ILE A 1 163 ? 11.146 19.878 3.710 1.00 54.81 163 ILE A CA 1
ATOM 1258 C C . ILE A 1 163 ? 10.328 20.037 5.012 1.00 54.81 163 ILE A C 1
ATOM 1260 O O . ILE A 1 163 ? 9.413 20.860 5.039 1.00 54.81 163 ILE A O 1
ATOM 1264 N N . GLY A 1 164 ? 10.698 19.346 6.100 1.00 52.22 164 GLY A N 1
ATOM 1265 C CA . GLY A 1 164 ? 10.191 19.603 7.465 1.00 52.22 164 GLY A CA 1
ATOM 1266 C C . GLY A 1 164 ? 11.307 19.805 8.502 1.00 52.22 164 GLY A C 1
ATOM 1267 O O . GLY A 1 164 ? 12.486 19.682 8.176 1.00 52.22 164 GLY A O 1
ATOM 1268 N N . ILE A 1 165 ? 10.948 20.135 9.748 1.00 51.12 165 ILE A N 1
ATOM 1269 C CA . ILE A 1 165 ? 11.913 20.401 10.836 1.00 51.12 165 ILE A CA 1
ATOM 1270 C C . ILE A 1 165 ? 12.158 19.116 11.644 1.00 51.12 165 ILE A C 1
ATOM 1272 O O . ILE A 1 165 ? 11.201 18.498 12.120 1.00 51.12 165 ILE A O 1
ATOM 1276 N N . ASP A 1 166 ? 13.420 18.713 11.823 1.00 53.22 1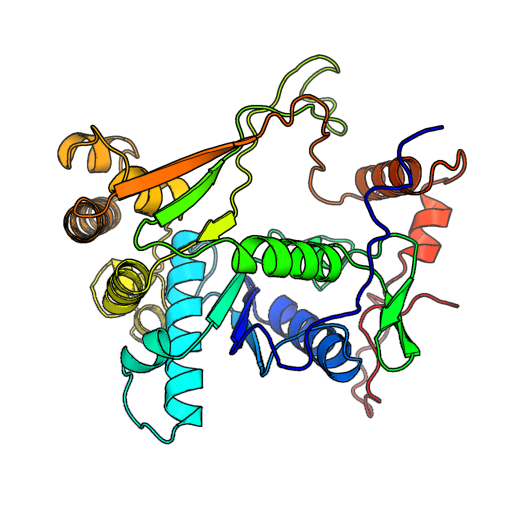66 ASP A N 1
ATOM 1277 C CA . ASP A 1 166 ? 13.791 17.603 12.718 1.00 53.22 166 ASP A CA 1
ATOM 1278 C C . ASP A 1 166 ? 13.735 18.055 14.178 1.00 53.22 166 ASP A C 1
ATOM 1280 O O . ASP A 1 166 ? 14.273 19.098 14.538 1.00 53.22 166 ASP A O 1
ATOM 1284 N N . TYR A 1 167 ? 13.063 17.274 15.019 1.00 50.88 167 TYR A N 1
ATOM 1285 C CA . TYR A 1 167 ? 12.895 17.571 16.441 1.00 50.88 167 TYR A CA 1
ATOM 1286 C C . TYR A 1 167 ? 13.658 16.588 17.344 1.00 50.88 167 TYR A C 1
ATOM 1288 O O . TYR A 1 167 ? 13.689 16.768 18.559 1.00 50.88 167 TYR A O 1
ATOM 1296 N N . CYS A 1 168 ? 14.273 15.541 16.780 1.00 48.59 168 CYS A N 1
ATOM 1297 C CA . CYS A 1 168 ? 14.666 14.359 17.553 1.00 48.59 168 CYS A CA 1
ATOM 1298 C C . CYS A 1 168 ? 16.071 13.818 17.260 1.00 48.59 168 CYS A C 1
ATOM 1300 O O . CYS A 1 168 ? 16.453 12.803 17.840 1.00 48.59 168 CYS A O 1
ATOM 1302 N N . SER A 1 169 ? 16.880 14.466 16.415 1.00 46.47 169 SER A N 1
ATOM 1303 C CA . SER A 1 169 ? 18.284 14.079 16.267 1.00 46.47 169 SER A CA 1
ATOM 1304 C C . SER A 1 169 ? 19.236 15.180 16.730 1.00 46.47 169 SER A C 1
ATOM 1306 O O . SER A 1 169 ? 19.197 16.308 16.263 1.00 46.47 169 SER A O 1
ATOM 1308 N N . ASN A 1 170 ? 20.218 14.815 17.559 1.00 46.09 170 ASN A N 1
ATOM 1309 C CA . ASN A 1 170 ? 21.447 15.608 17.723 1.00 46.09 170 ASN A CA 1
ATOM 1310 C C . ASN A 1 170 ? 22.302 15.625 16.432 1.00 46.09 170 ASN A C 1
ATOM 1312 O O . ASN A 1 170 ? 23.433 16.108 16.442 1.00 46.09 170 ASN A O 1
ATOM 1316 N N . LYS A 1 171 ? 21.810 15.022 15.339 1.00 45.22 171 LYS A N 1
ATOM 1317 C CA . LYS A 1 171 ? 22.529 14.823 14.077 1.00 45.22 171 LYS A CA 1
ATOM 1318 C C . LYS A 1 171 ? 22.291 15.976 13.104 1.00 45.22 171 LYS A C 1
ATOM 1320 O O . LYS A 1 171 ? 23.169 16.280 12.302 1.00 45.22 171 LYS A O 1
ATOM 1325 N N . TYR A 1 172 ? 21.139 16.627 13.215 1.00 49.88 172 TYR A N 1
ATOM 1326 C CA . TYR A 1 172 ? 20.765 17.811 12.461 1.00 49.88 172 TYR A CA 1
ATOM 1327 C C . TYR A 1 172 ? 20.406 18.881 13.493 1.00 49.88 172 TYR A C 1
ATOM 1329 O O . TYR A 1 172 ? 19.451 18.723 14.241 1.00 49.88 172 TYR A O 1
ATOM 1337 N N . GLY A 1 173 ? 21.242 19.917 13.625 1.00 46.84 173 GLY A N 1
ATOM 1338 C CA . GLY A 1 173 ? 21.012 20.985 14.605 1.00 46.84 173 GLY A CA 1
ATOM 1339 C C . GLY A 1 173 ? 19.639 21.647 14.429 1.00 46.84 173 GLY A C 1
ATOM 1340 O O . GLY A 1 173 ? 19.036 21.534 13.366 1.00 46.84 173 GLY A O 1
ATOM 1341 N N . ASN A 1 174 ? 19.185 22.377 15.453 1.00 49.78 174 ASN A N 1
ATOM 1342 C CA . ASN A 1 174 ? 17.837 22.966 15.584 1.00 49.78 174 ASN A CA 1
ATOM 1343 C C . ASN A 1 174 ? 17.320 23.823 14.400 1.00 49.78 174 ASN A C 1
ATOM 1345 O O . ASN A 1 174 ? 16.147 24.182 14.400 1.00 49.78 174 ASN A O 1
ATOM 1349 N N . ASP A 1 175 ? 18.152 24.120 13.398 1.00 52.94 175 ASP A N 1
ATOM 1350 C CA . ASP A 1 175 ? 17.828 24.932 12.215 1.00 52.94 175 ASP A CA 1
ATOM 1351 C C . ASP A 1 175 ? 17.956 24.165 10.877 1.00 52.94 175 ASP A C 1
ATOM 1353 O O . ASP A 1 175 ? 17.866 24.754 9.797 1.00 52.94 175 ASP A O 1
ATOM 1357 N N . ALA A 1 176 ? 18.190 22.848 10.903 1.00 54.19 176 ALA A N 1
ATOM 1358 C CA . ALA A 1 176 ? 18.421 22.056 9.697 1.00 54.19 176 ALA A CA 1
ATOM 1359 C C . ALA A 1 176 ? 17.129 21.395 9.188 1.00 54.19 176 ALA A C 1
ATOM 1361 O O . ALA A 1 176 ? 16.727 20.316 9.614 1.00 54.19 176 ALA A O 1
ATOM 1362 N N . ASN A 1 177 ? 16.507 22.064 8.223 1.00 58.53 177 ASN A N 1
ATOM 1363 C CA . ASN A 1 177 ? 15.540 21.515 7.276 1.00 58.53 177 ASN A CA 1
ATOM 1364 C C . ASN A 1 177 ? 15.900 20.081 6.826 1.00 58.53 177 ASN A C 1
ATOM 1366 O O . ASN A 1 177 ? 16.960 19.866 6.234 1.00 58.53 177 ASN A O 1
ATOM 1370 N N . VAL A 1 178 ? 15.004 19.114 7.047 1.00 58.12 178 VAL A N 1
ATOM 1371 C CA . VAL A 1 178 ? 15.157 17.724 6.592 1.00 58.12 178 VAL A CA 1
ATOM 1372 C C . VAL A 1 178 ? 14.238 17.459 5.399 1.00 58.12 178 VAL A C 1
ATOM 1374 O O . VAL A 1 178 ? 13.038 17.733 5.488 1.00 58.12 178 VAL A O 1
ATOM 1377 N N . PRO A 1 179 ? 14.755 16.908 4.285 1.00 57.41 179 PRO A N 1
ATOM 1378 C CA . PRO A 1 179 ? 13.912 16.454 3.187 1.00 57.41 179 PRO A CA 1
ATOM 1379 C C . PRO A 1 179 ? 13.066 15.264 3.653 1.00 57.41 179 PRO A C 1
ATOM 1381 O O . PRO A 1 179 ? 13.592 14.207 4.008 1.00 57.41 179 PRO A O 1
ATOM 1384 N N . LEU A 1 180 ? 11.747 15.448 3.671 1.00 59.31 180 LEU A N 1
ATOM 1385 C CA . LEU A 1 180 ? 10.782 14.441 4.101 1.00 59.31 180 LEU A CA 1
ATOM 1386 C C . LEU A 1 180 ? 9.970 13.972 2.916 1.00 59.31 180 LEU A C 1
ATOM 1388 O O . LEU A 1 180 ? 9.267 14.757 2.292 1.00 59.31 180 LEU A O 1
ATOM 1392 N N . VAL A 1 181 ? 10.020 12.672 2.654 1.00 60.00 181 VAL A N 1
ATOM 1393 C CA . VAL A 1 181 ? 9.165 12.054 1.650 1.00 60.00 181 VAL A CA 1
ATOM 1394 C C . VAL A 1 181 ? 7.964 11.443 2.364 1.00 60.00 181 VAL A C 1
ATOM 1396 O O . VAL A 1 181 ? 7.980 10.279 2.762 1.00 60.00 181 VAL A O 1
ATOM 1399 N N . LEU A 1 182 ? 6.925 12.251 2.558 1.00 64.44 182 LEU A N 1
ATOM 1400 C CA . LEU A 1 182 ? 5.595 11.772 2.919 1.00 64.44 182 LEU A CA 1
ATOM 1401 C C . LEU A 1 182 ? 4.803 11.627 1.626 1.00 64.44 182 LEU A C 1
ATOM 1403 O O . LEU A 1 182 ? 4.752 12.570 0.838 1.00 64.44 182 LEU A O 1
ATOM 1407 N N . ALA A 1 183 ? 4.200 10.460 1.392 1.00 68.69 183 ALA A N 1
ATOM 1408 C CA . ALA A 1 183 ? 3.254 10.349 0.296 1.00 68.69 183 ALA A CA 1
ATOM 1409 C C . ALA A 1 183 ? 2.082 9.432 0.579 1.00 68.69 183 ALA A C 1
ATOM 1411 O O . ALA A 1 183 ? 2.215 8.304 1.048 1.00 68.69 183 ALA A O 1
ATOM 1412 N N . THR A 1 184 ? 0.921 9.969 0.227 1.00 82.62 184 THR A N 1
ATOM 1413 C CA . THR A 1 184 ? -0.294 9.215 -0.035 1.00 82.62 184 THR A CA 1
ATOM 1414 C C . THR A 1 184 ? -0.475 9.176 -1.541 1.00 82.62 184 THR A C 1
ATOM 1416 O O . THR A 1 184 ? -0.353 10.212 -2.199 1.00 82.62 184 THR A O 1
ATOM 1419 N N . PHE A 1 185 ? -0.765 7.991 -2.066 1.00 86.06 185 PHE A N 1
ATOM 1420 C CA . PHE A 1 185 ? -0.936 7.754 -3.492 1.00 86.06 185 PHE A CA 1
ATOM 1421 C C . PHE A 1 185 ? -2.383 7.393 -3.786 1.00 86.06 185 PHE A C 1
ATOM 1423 O O . PHE A 1 185 ? -2.967 6.542 -3.117 1.00 86.06 185 PHE A O 1
ATOM 1430 N N . TYR A 1 186 ? -2.936 8.015 -4.816 1.00 89.12 186 TYR A N 1
ATOM 1431 C CA . TYR A 1 186 ? -4.176 7.605 -5.442 1.00 89.12 186 TYR A CA 1
ATOM 1432 C C . TYR A 1 186 ? -3.853 6.990 -6.800 1.00 89.12 186 TYR A C 1
ATOM 1434 O O . TYR A 1 186 ? -3.301 7.658 -7.679 1.00 89.12 186 TYR A O 1
ATOM 1442 N N . MET A 1 187 ? -4.197 5.710 -6.955 1.00 90.12 187 MET A N 1
ATOM 1443 C CA . MET A 1 187 ? -4.050 4.979 -8.209 1.00 90.12 187 MET A CA 1
ATOM 1444 C C . MET A 1 187 ? -5.421 4.838 -8.880 1.00 90.12 187 MET A C 1
ATOM 1446 O O . MET A 1 187 ? -6.267 4.106 -8.365 1.00 90.12 187 MET A O 1
ATOM 1450 N N . PRO A 1 188 ? -5.650 5.497 -10.028 1.00 89.44 188 PRO A N 1
ATOM 1451 C CA . PRO A 1 188 ? -6.771 5.183 -10.900 1.00 89.44 188 PRO A CA 1
ATOM 1452 C C . PRO A 1 188 ? -6.749 3.720 -11.340 1.00 89.44 188 PRO A C 1
ATOM 1454 O O . PRO A 1 188 ? -5.690 3.084 -11.384 1.00 89.44 188 PRO A O 1
ATOM 1457 N N . ILE A 1 189 ? -7.916 3.223 -11.749 1.00 91.19 189 ILE A N 1
ATOM 1458 C CA . ILE A 1 189 ? -8.107 1.829 -12.152 1.00 91.19 189 ILE A CA 1
ATOM 1459 C C . ILE A 1 189 ? -7.098 1.356 -13.204 1.00 91.19 189 ILE A C 1
ATOM 1461 O O . ILE A 1 189 ? -6.518 0.287 -13.037 1.00 91.19 189 ILE A O 1
ATOM 1465 N N . ASP A 1 190 ? -6.813 2.150 -14.237 1.00 91.56 190 ASP A N 1
ATOM 1466 C CA . ASP A 1 190 ? -5.897 1.748 -15.314 1.00 91.56 190 ASP A CA 1
ATOM 1467 C C . ASP A 1 190 ? -4.466 1.512 -14.808 1.00 91.56 190 ASP A C 1
ATOM 1469 O O . ASP A 1 190 ? -3.741 0.638 -15.296 1.00 91.56 190 ASP A O 1
ATOM 1473 N N . ILE A 1 191 ? -4.055 2.289 -13.805 1.00 92.56 191 ILE A N 1
ATOM 1474 C CA . ILE A 1 191 ? -2.721 2.218 -13.209 1.00 92.56 191 ILE A CA 1
ATOM 1475 C C . ILE A 1 191 ? -2.661 1.073 -12.206 1.00 92.56 191 ILE A C 1
ATOM 1477 O O . ILE A 1 191 ? -1.695 0.314 -12.231 1.00 92.56 191 ILE A O 1
ATOM 1481 N N . ALA A 1 192 ? -3.701 0.899 -11.386 1.00 94.44 192 ALA A N 1
ATOM 1482 C CA . ALA A 1 192 ? -3.825 -0.246 -10.488 1.00 94.44 192 ALA A CA 1
ATOM 1483 C C . ALA A 1 192 ? -3.846 -1.570 -11.270 1.00 94.44 192 ALA A C 1
ATOM 1485 O O . ALA A 1 192 ? -3.142 -2.509 -10.918 1.00 94.44 192 ALA A O 1
ATOM 1486 N N . THR A 1 193 ? -4.568 -1.614 -12.387 1.00 95.62 193 THR A N 1
ATOM 1487 C CA . THR A 1 193 ? -4.618 -2.765 -13.297 1.00 95.62 193 THR A CA 1
ATOM 1488 C C . THR A 1 193 ? -3.255 -3.026 -13.932 1.00 95.62 193 THR A C 1
ATOM 1490 O O . THR A 1 193 ? -2.751 -4.148 -13.913 1.00 95.62 193 THR A O 1
ATOM 1493 N N . THR A 1 194 ? -2.586 -1.975 -14.421 1.00 95.94 194 THR A N 1
ATOM 1494 C CA . THR A 1 194 ? -1.223 -2.107 -14.955 1.00 95.94 194 THR A CA 1
ATOM 1495 C C . THR A 1 194 ? -0.254 -2.621 -13.896 1.00 95.94 194 THR A C 1
ATOM 1497 O O . THR A 1 194 ? 0.553 -3.492 -14.213 1.00 95.94 194 THR A O 1
ATOM 1500 N N . LEU A 1 195 ? -0.347 -2.134 -12.656 1.00 96.12 195 LEU A N 1
ATOM 1501 C CA . LEU A 1 195 ? 0.445 -2.614 -11.528 1.00 96.12 195 LEU A CA 1
ATOM 1502 C C . LEU A 1 195 ? 0.160 -4.092 -11.248 1.00 96.12 195 LEU A C 1
ATOM 1504 O O . LEU A 1 195 ? 1.096 -4.885 -11.243 1.00 96.12 195 LEU A O 1
ATOM 1508 N N . LEU A 1 196 ? -1.112 -4.476 -11.101 1.00 97.44 196 LEU A N 1
ATOM 1509 C CA . LEU A 1 196 ? -1.517 -5.862 -10.863 1.00 97.44 196 LEU A CA 1
ATOM 1510 C C . LEU A 1 196 ? -0.998 -6.794 -11.963 1.00 97.44 196 LEU A C 1
ATOM 1512 O O . LEU A 1 196 ? -0.498 -7.870 -11.650 1.00 97.44 196 LEU A O 1
ATOM 1516 N N . SER A 1 197 ? -1.002 -6.368 -13.231 1.00 96.94 197 SER A N 1
ATOM 1517 C CA . SER A 1 197 ? -0.501 -7.170 -14.361 1.00 96.94 197 SER A CA 1
ATOM 1518 C C . SER A 1 197 ? 0.981 -7.571 -14.253 1.00 96.94 197 SER A C 1
ATOM 1520 O O . SER A 1 197 ? 1.442 -8.437 -14.995 1.00 96.94 197 SER A O 1
ATOM 1522 N N . LEU A 1 198 ? 1.750 -6.954 -13.346 1.00 97.38 198 LEU A N 1
ATOM 1523 C CA . LEU A 1 198 ? 3.174 -7.237 -13.149 1.00 97.38 198 LEU A CA 1
ATOM 1524 C C . LEU A 1 198 ? 3.443 -8.450 -12.255 1.00 97.38 198 LEU A C 1
ATOM 1526 O O . LEU A 1 198 ? 4.577 -8.929 -12.246 1.00 97.38 198 LEU A O 1
ATOM 1530 N N . HIS A 1 199 ? 2.437 -8.967 -11.539 1.00 96.50 199 HIS A N 1
ATOM 1531 C CA . HIS A 1 199 ? 2.611 -10.059 -10.570 1.00 96.50 199 HIS A CA 1
ATOM 1532 C C . HIS A 1 199 ? 3.241 -11.329 -11.170 1.00 96.50 199 HIS A C 1
ATOM 1534 O O . HIS A 1 199 ? 3.933 -12.066 -10.475 1.00 96.50 199 HIS A O 1
ATOM 1540 N N . SER A 1 200 ? 3.044 -11.572 -12.468 1.00 95.38 200 SER A N 1
ATOM 1541 C CA . SER A 1 200 ? 3.563 -12.736 -13.199 1.00 95.38 200 SER A CA 1
ATOM 1542 C C . SER A 1 200 ? 4.708 -12.399 -14.165 1.00 95.38 200 SER A C 1
ATOM 1544 O O . SER A 1 200 ? 5.203 -13.269 -14.880 1.00 95.38 200 SER A O 1
ATOM 1546 N N . VAL A 1 201 ? 5.172 -11.144 -14.197 1.00 97.25 201 VAL A N 1
ATOM 1547 C CA . VAL A 1 201 ? 6.195 -10.682 -15.145 1.00 97.25 201 VAL A CA 1
ATOM 1548 C C . VAL A 1 201 ? 7.575 -10.712 -14.497 1.00 97.25 201 VAL A C 1
ATOM 1550 O O . VAL A 1 201 ? 7.899 -9.853 -13.685 1.00 97.25 201 VAL A O 1
ATOM 1553 N N . TYR A 1 202 ? 8.445 -11.639 -14.897 1.00 95.62 202 TYR A N 1
ATOM 1554 C CA . TYR A 1 202 ? 9.830 -11.654 -14.411 1.00 95.62 202 TYR A CA 1
ATOM 1555 C C . TYR A 1 202 ? 10.644 -10.457 -14.962 1.00 95.62 202 TYR A C 1
ATOM 1557 O O . TYR A 1 202 ? 10.604 -10.201 -16.171 1.00 95.62 202 TYR A O 1
ATOM 1565 N N . PRO A 1 203 ? 11.441 -9.743 -14.137 1.00 95.69 203 PRO A N 1
ATOM 1566 C CA . PRO A 1 203 ? 11.760 -10.038 -12.736 1.00 95.69 203 PRO A CA 1
ATOM 1567 C C . PRO A 1 203 ? 10.876 -9.337 -11.695 1.00 95.69 203 PRO A C 1
ATOM 1569 O O . PRO A 1 203 ? 11.152 -9.448 -10.512 1.00 95.69 203 PRO A O 1
ATOM 1572 N N . LEU A 1 204 ? 9.824 -8.622 -12.090 1.00 96.94 204 LEU A N 1
ATOM 1573 C CA . LEU A 1 204 ? 8.925 -7.916 -11.165 1.00 96.94 204 LEU A CA 1
ATOM 1574 C C . LEU A 1 204 ? 8.095 -8.876 -10.297 1.00 96.94 204 LEU A C 1
ATOM 1576 O O . LEU A 1 204 ? 7.810 -8.568 -9.142 1.00 96.94 204 LEU A O 1
ATOM 1580 N N . SER A 1 205 ? 7.783 -10.069 -10.810 1.00 96.56 205 SER A N 1
ATOM 1581 C CA . SER A 1 205 ? 7.125 -11.141 -10.055 1.00 96.56 205 SER A CA 1
ATOM 1582 C C . SER A 1 205 ? 7.891 -11.540 -8.788 1.00 96.56 205 SER A C 1
ATOM 1584 O O . SER A 1 205 ? 7.264 -11.936 -7.808 1.00 96.56 205 SER A O 1
ATOM 1586 N N . SER A 1 206 ? 9.219 -11.355 -8.753 1.00 96.25 206 SER A N 1
ATOM 1587 C CA . SER A 1 206 ? 10.082 -11.555 -7.574 1.00 96.25 206 SER A CA 1
ATOM 1588 C C . SER A 1 206 ? 9.742 -10.675 -6.366 1.00 96.25 206 SER A C 1
ATOM 1590 O O . SER A 1 206 ? 10.345 -10.840 -5.309 1.00 96.25 206 SER A O 1
ATOM 1592 N N . CYS A 1 207 ? 8.837 -9.709 -6.507 1.00 95.38 207 CYS A N 1
ATOM 1593 C CA . CYS A 1 207 ? 8.338 -8.899 -5.398 1.00 95.38 207 CYS A CA 1
ATOM 1594 C C . CYS A 1 207 ? 7.064 -9.465 -4.758 1.00 95.38 207 CYS A C 1
ATOM 1596 O O . CYS A 1 207 ? 6.572 -8.894 -3.790 1.00 95.38 207 CYS A O 1
ATOM 1598 N N . THR A 1 208 ? 6.496 -10.530 -5.323 1.00 97.12 208 THR A N 1
ATOM 1599 C CA . THR A 1 208 ? 5.223 -11.123 -4.895 1.00 97.12 208 THR A CA 1
ATOM 1600 C C . THR A 1 208 ? 5.432 -12.530 -4.365 1.00 97.12 208 THR A C 1
ATOM 1602 O O . THR A 1 208 ? 6.385 -13.203 -4.768 1.00 97.12 208 THR A O 1
ATOM 1605 N N . TYR A 1 209 ? 4.519 -12.997 -3.513 1.00 96.38 209 TYR A N 1
ATOM 1606 C CA . TYR A 1 209 ? 4.536 -14.381 -3.038 1.00 96.38 209 TYR A CA 1
ATOM 1607 C C . TYR A 1 209 ? 4.527 -15.366 -4.217 1.00 96.38 209 TYR A C 1
ATOM 1609 O O . TYR A 1 209 ? 5.273 -16.337 -4.209 1.00 96.38 209 TYR A O 1
ATOM 1617 N N . TYR A 1 210 ? 3.809 -15.038 -5.300 1.00 95.06 210 TYR A N 1
ATOM 1618 C CA . TYR A 1 210 ? 3.782 -15.839 -6.522 1.00 95.06 210 TYR A CA 1
ATOM 1619 C C . TYR A 1 210 ? 5.185 -16.083 -7.097 1.00 95.06 210 TYR A C 1
ATOM 1621 O O . TYR A 1 210 ? 5.514 -17.200 -7.485 1.00 95.06 210 TYR A O 1
ATOM 1629 N N . GLY A 1 211 ? 6.045 -15.062 -7.151 1.00 96.69 211 GLY A N 1
ATOM 1630 C CA . GLY A 1 211 ? 7.418 -15.236 -7.626 1.00 96.69 211 GLY A CA 1
ATOM 1631 C C . GLY A 1 211 ? 8.311 -15.966 -6.625 1.00 96.69 211 GLY A C 1
ATOM 1632 O O . GLY A 1 211 ? 9.069 -16.851 -7.032 1.00 96.69 211 GLY A O 1
ATOM 1633 N N . ILE A 1 212 ? 8.227 -15.599 -5.342 1.00 96.62 212 ILE A N 1
ATOM 1634 C CA . ILE A 1 212 ? 9.069 -16.162 -4.275 1.00 96.62 212 ILE A CA 1
ATOM 1635 C C . ILE A 1 212 ? 8.790 -17.654 -4.066 1.00 96.62 212 ILE A C 1
ATOM 1637 O O . ILE A 1 212 ? 9.733 -18.443 -4.037 1.00 96.62 212 ILE A O 1
ATOM 1641 N N . ASP A 1 213 ? 7.522 -18.063 -4.025 1.00 95.81 213 ASP A N 1
ATOM 1642 C CA . ASP A 1 213 ? 7.122 -19.465 -3.846 1.00 95.81 213 ASP A CA 1
ATOM 1643 C C . ASP A 1 213 ? 7.556 -20.343 -5.029 1.00 95.81 213 ASP A C 1
ATOM 1645 O O . ASP A 1 213 ? 7.840 -21.530 -4.871 1.00 95.81 213 ASP A O 1
ATOM 1649 N N . ASN A 1 214 ? 7.691 -19.744 -6.217 1.00 95.00 214 ASN A N 1
ATOM 1650 C CA . ASN A 1 214 ? 8.266 -20.384 -7.403 1.00 95.00 214 ASN A CA 1
ATOM 1651 C C . ASN A 1 214 ? 9.809 -20.312 -7.449 1.00 95.00 214 ASN A C 1
ATOM 1653 O O . ASN A 1 214 ? 10.418 -20.574 -8.487 1.00 95.00 214 ASN A O 1
ATOM 1657 N N . GLY A 1 215 ? 10.460 -19.955 -6.339 1.00 94.50 215 GLY A N 1
ATOM 1658 C CA . GLY A 1 215 ? 11.916 -19.955 -6.188 1.00 94.50 215 GLY A CA 1
ATOM 1659 C C . GLY A 1 215 ? 12.624 -18.733 -6.772 1.00 94.50 215 GLY A C 1
ATOM 1660 O O . GLY A 1 215 ? 13.848 -18.750 -6.920 1.00 94.50 215 GLY A O 1
ATOM 1661 N N . SER A 1 216 ? 11.894 -17.668 -7.121 1.00 93.56 216 SER A N 1
ATOM 1662 C CA . SER A 1 216 ? 12.530 -16.442 -7.605 1.00 93.56 216 SER A CA 1
ATOM 1663 C C . SER A 1 216 ? 13.249 -15.730 -6.455 1.00 93.56 216 SER A C 1
ATOM 1665 O O . SER A 1 216 ? 12.674 -15.579 -5.379 1.00 93.56 216 SER A O 1
ATOM 1667 N N . PRO A 1 217 ? 14.475 -15.218 -6.656 1.00 92.88 217 PRO A N 1
ATOM 1668 C CA . PRO A 1 217 ? 15.124 -14.392 -5.645 1.00 92.88 217 PRO A CA 1
ATOM 1669 C C . PRO A 1 217 ? 14.354 -13.081 -5.474 1.00 92.88 217 PRO A C 1
ATOM 1671 O O . PRO A 1 217 ? 13.898 -12.516 -6.472 1.00 92.88 217 PRO A O 1
ATOM 1674 N N . GLY A 1 218 ? 14.277 -12.563 -4.247 1.00 93.88 218 GLY A N 1
ATOM 1675 C CA . GLY A 1 218 ? 13.613 -11.294 -3.940 1.00 93.88 218 GLY A CA 1
ATOM 1676 C C . GLY A 1 218 ? 14.155 -10.120 -4.751 1.00 93.88 218 GLY A C 1
ATOM 1677 O O . GLY A 1 218 ? 15.359 -10.037 -5.028 1.00 93.88 218 GLY A O 1
ATOM 1678 N N . LEU A 1 219 ? 13.260 -9.229 -5.172 1.00 94.00 219 LEU A N 1
ATOM 1679 C CA . LEU A 1 219 ? 13.596 -7.983 -5.857 1.00 94.00 219 LEU A CA 1
ATOM 1680 C C . LEU A 1 219 ? 13.077 -6.806 -5.031 1.00 94.00 219 LEU A C 1
ATOM 1682 O O . LEU A 1 219 ? 11.906 -6.769 -4.662 1.00 94.00 219 LEU A O 1
ATOM 1686 N N . GLN A 1 220 ? 13.948 -5.839 -4.755 1.00 93.75 220 GLN A N 1
ATOM 1687 C CA . GLN A 1 220 ? 13.569 -4.632 -4.036 1.00 93.75 220 GLN A CA 1
ATOM 1688 C C . GLN A 1 220 ? 13.076 -3.562 -5.012 1.00 93.75 220 GLN A C 1
ATOM 1690 O O . GLN A 1 220 ? 13.820 -3.139 -5.895 1.00 93.75 220 GLN A O 1
ATOM 1695 N N . LEU A 1 221 ? 11.849 -3.080 -4.810 1.00 93.12 221 LEU A N 1
ATOM 1696 C CA . LEU A 1 221 ? 11.269 -1.963 -5.555 1.00 93.12 221 LEU A CA 1
ATOM 1697 C C . LEU A 1 221 ? 10.781 -0.870 -4.605 1.00 93.12 221 LEU A C 1
ATOM 1699 O O . LEU A 1 221 ? 10.215 -1.122 -3.541 1.00 93.12 221 LEU A O 1
ATOM 1703 N N . SER A 1 222 ? 10.943 0.378 -5.016 1.00 90.75 222 SER A N 1
ATOM 1704 C CA . SER A 1 222 ? 10.440 1.557 -4.329 1.00 90.75 222 SER A CA 1
ATOM 1705 C C . SER A 1 222 ? 9.284 2.172 -5.099 1.00 90.75 222 SER A C 1
ATOM 1707 O O . SER A 1 222 ? 9.423 2.500 -6.275 1.00 90.75 222 SER A O 1
ATOM 1709 N N . ILE A 1 223 ? 8.171 2.440 -4.412 1.00 88.25 223 ILE A N 1
ATOM 1710 C CA . ILE A 1 223 ? 7.051 3.163 -5.024 1.00 88.25 223 ILE A CA 1
ATOM 1711 C C . ILE A 1 223 ? 7.516 4.499 -5.626 1.00 88.25 223 ILE A C 1
ATOM 1713 O O . ILE A 1 223 ? 7.194 4.812 -6.763 1.00 88.25 223 ILE A O 1
ATOM 1717 N N . PHE A 1 224 ? 8.382 5.235 -4.926 1.00 84.88 224 PHE A N 1
ATOM 1718 C CA . PHE A 1 224 ? 8.895 6.525 -5.381 1.00 84.88 224 PHE A CA 1
ATOM 1719 C C . PHE A 1 224 ? 9.839 6.385 -6.572 1.00 84.88 224 PHE A C 1
ATOM 1721 O O . PHE A 1 224 ? 9.599 6.955 -7.631 1.00 84.88 224 PHE A O 1
ATOM 1728 N N . PHE A 1 225 ? 10.916 5.622 -6.413 1.00 86.56 225 PHE A N 1
ATOM 1729 C CA . PHE A 1 225 ? 12.007 5.634 -7.387 1.00 86.56 225 PHE A CA 1
ATOM 1730 C C . PHE A 1 225 ? 11.785 4.719 -8.590 1.00 86.56 225 PHE A C 1
ATOM 1732 O O . PHE A 1 225 ? 12.479 4.881 -9.595 1.00 86.56 225 PHE A O 1
ATOM 1739 N N . ASP A 1 226 ? 10.878 3.747 -8.486 1.00 90.56 226 ASP A N 1
ATOM 1740 C CA . ASP A 1 226 ? 10.617 2.774 -9.547 1.00 90.56 226 ASP A CA 1
ATOM 1741 C C . ASP A 1 226 ? 9.249 2.985 -10.216 1.00 90.56 226 ASP A C 1
ATOM 1743 O O . ASP A 1 226 ? 9.130 2.744 -11.413 1.00 90.56 226 ASP A O 1
ATOM 1747 N N . PHE A 1 227 ? 8.237 3.492 -9.499 1.00 88.69 227 PHE A N 1
ATOM 1748 C CA . PHE A 1 227 ? 6.908 3.746 -10.078 1.00 88.69 227 PHE A CA 1
ATOM 1749 C C . PHE A 1 227 ? 6.650 5.233 -10.340 1.00 88.69 227 PHE A C 1
ATOM 1751 O O . PHE A 1 227 ? 6.295 5.590 -11.458 1.00 88.69 227 PHE A O 1
ATOM 1758 N N . ILE A 1 228 ? 6.866 6.123 -9.364 1.00 85.75 228 ILE A N 1
ATOM 1759 C CA . ILE A 1 228 ? 6.588 7.561 -9.555 1.00 85.75 228 ILE A CA 1
ATOM 1760 C C . ILE A 1 228 ? 7.516 8.181 -10.592 1.00 85.75 228 ILE A C 1
ATOM 1762 O O . ILE A 1 228 ? 7.039 8.841 -11.510 1.00 85.75 228 ILE A O 1
ATOM 1766 N N . VAL A 1 229 ? 8.825 7.942 -10.488 1.00 85.75 229 VAL A N 1
ATOM 1767 C CA . VAL A 1 229 ? 9.788 8.491 -11.460 1.00 85.75 229 VAL A CA 1
ATOM 1768 C C . VAL A 1 229 ? 9.534 7.945 -12.874 1.00 85.75 229 VAL A C 1
ATOM 1770 O O . VAL A 1 229 ? 9.731 8.672 -13.843 1.00 85.75 229 VAL A O 1
ATOM 1773 N N . ALA A 1 230 ? 9.017 6.717 -13.010 1.00 88.38 230 ALA A N 1
ATOM 1774 C CA . ALA A 1 230 ? 8.650 6.145 -14.310 1.00 88.38 230 ALA A CA 1
ATOM 1775 C C . ALA A 1 230 ? 7.462 6.862 -14.982 1.00 88.38 230 ALA A C 1
ATOM 1777 O O . ALA A 1 230 ? 7.338 6.810 -16.202 1.00 88.38 230 ALA A O 1
ATOM 1778 N N . ILE A 1 231 ? 6.598 7.514 -14.195 1.00 87.38 231 ILE A N 1
ATOM 1779 C CA . ILE A 1 231 ? 5.437 8.295 -14.662 1.00 87.38 231 ILE A CA 1
ATOM 1780 C C . ILE A 1 231 ? 5.778 9.802 -14.715 1.00 87.38 231 ILE A C 1
ATOM 1782 O O . ILE A 1 231 ? 4.993 10.621 -15.190 1.00 87.38 231 ILE A O 1
ATOM 1786 N N . ALA A 1 232 ? 6.946 10.208 -14.208 1.00 81.94 232 ALA A N 1
ATOM 1787 C CA . ALA A 1 232 ? 7.333 11.609 -14.155 1.00 81.94 232 ALA A CA 1
ATOM 1788 C C . ALA A 1 232 ? 7.624 12.160 -15.560 1.00 81.94 232 ALA A C 1
ATOM 1790 O O . ALA A 1 232 ? 8.385 11.582 -16.339 1.00 81.94 232 ALA A O 1
ATOM 1791 N N . ASN A 1 233 ? 7.043 13.323 -15.865 1.00 74.94 233 ASN A N 1
ATOM 1792 C CA . ASN A 1 233 ? 7.273 14.006 -17.134 1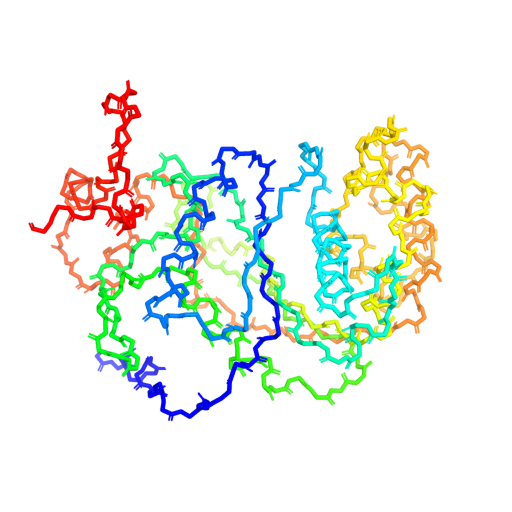.00 74.94 233 ASN A CA 1
ATOM 1793 C C . ASN A 1 233 ? 8.746 14.393 -17.305 1.00 74.94 233 ASN A C 1
ATOM 1795 O O . ASN A 1 233 ? 9.362 14.948 -16.397 1.00 74.94 233 ASN A O 1
ATOM 1799 N N . GLY A 1 234 ? 9.273 14.177 -18.511 1.00 76.25 234 GLY A N 1
ATOM 1800 C CA . GLY A 1 234 ? 10.640 14.559 -18.880 1.00 76.25 234 GLY A CA 1
ATOM 1801 C C . GLY A 1 234 ? 11.705 13.498 -18.595 1.00 76.25 234 GLY A C 1
ATOM 1802 O O . GLY A 1 234 ? 12.863 13.712 -18.943 1.00 76.25 234 GLY A O 1
ATOM 1803 N N . THR A 1 235 ? 11.330 12.349 -18.031 1.00 79.94 235 THR A N 1
ATOM 1804 C CA . THR A 1 235 ? 12.232 11.207 -17.851 1.00 79.94 235 THR A CA 1
ATOM 1805 C C . THR A 1 235 ? 12.249 10.337 -19.114 1.00 79.94 235 THR A C 1
ATOM 1807 O O . THR A 1 235 ? 11.192 9.965 -19.619 1.00 79.94 235 THR A O 1
ATOM 1810 N N . ASN A 1 236 ? 13.430 9.981 -19.631 1.00 89.12 236 ASN A N 1
ATOM 1811 C CA . ASN A 1 236 ? 13.578 8.974 -20.695 1.00 89.12 236 ASN A CA 1
ATOM 1812 C C . ASN A 1 236 ? 14.018 7.611 -20.123 1.00 89.12 236 ASN A C 1
ATOM 1814 O O . ASN A 1 236 ? 14.507 7.540 -18.996 1.00 89.12 236 ASN A O 1
ATOM 1818 N N . GLU A 1 237 ? 13.840 6.529 -20.893 1.00 91.69 237 GLU A N 1
ATOM 1819 C CA . GLU A 1 237 ? 14.104 5.155 -20.425 1.00 91.69 237 GLU A CA 1
ATOM 1820 C C . GLU A 1 237 ? 15.565 4.958 -19.995 1.00 91.69 237 GLU A C 1
ATOM 1822 O O . GLU A 1 237 ? 15.825 4.328 -18.971 1.00 91.69 237 GLU A O 1
ATOM 1827 N N . GLU A 1 238 ? 16.521 5.512 -20.746 1.00 89.12 238 GLU A N 1
ATOM 1828 C CA . GLU A 1 238 ? 17.951 5.347 -20.467 1.00 89.12 238 GLU A CA 1
ATOM 1829 C C . GLU A 1 238 ? 18.343 6.009 -19.144 1.00 89.12 238 GLU A C 1
ATOM 1831 O O . GLU A 1 238 ? 18.963 5.370 -18.289 1.00 89.12 238 GLU A O 1
ATOM 1836 N N . ASP A 1 239 ? 17.931 7.262 -18.941 1.00 87.06 239 ASP A N 1
ATOM 1837 C CA . ASP A 1 239 ? 18.185 7.992 -17.702 1.00 87.06 239 ASP A CA 1
ATOM 1838 C C . ASP A 1 239 ? 17.459 7.343 -16.522 1.00 87.06 239 ASP A C 1
ATOM 1840 O O . ASP A 1 239 ? 18.078 7.135 -15.478 1.00 87.06 239 ASP A O 1
ATOM 1844 N N . PHE A 1 240 ? 16.202 6.920 -16.702 1.00 89.25 240 PHE A N 1
ATOM 1845 C CA . PHE A 1 240 ? 15.454 6.199 -15.675 1.00 89.25 240 PHE A CA 1
ATOM 1846 C C . PHE A 1 240 ? 16.184 4.933 -15.226 1.00 89.25 240 PHE A C 1
ATOM 1848 O O . PHE A 1 240 ? 16.309 4.667 -14.031 1.00 89.25 240 PHE A O 1
ATOM 1855 N N . VAL A 1 241 ? 16.681 4.123 -16.158 1.00 89.19 241 VAL A N 1
ATOM 1856 C CA . VAL A 1 241 ? 17.390 2.887 -15.812 1.00 89.19 241 VAL A CA 1
ATOM 1857 C C . VAL A 1 241 ? 18.741 3.202 -15.162 1.00 89.19 241 VAL A C 1
ATOM 1859 O O . VAL A 1 241 ? 19.111 2.534 -14.196 1.00 89.19 241 VAL A O 1
ATOM 1862 N N . ARG A 1 242 ? 19.456 4.234 -15.631 1.00 83.12 242 ARG A N 1
ATOM 1863 C CA . ARG A 1 242 ? 20.795 4.600 -15.142 1.00 83.12 242 ARG A CA 1
ATOM 1864 C C . ARG A 1 242 ? 20.794 5.289 -13.777 1.00 83.12 242 ARG A C 1
ATOM 1866 O O . ARG A 1 242 ? 21.737 5.082 -13.019 1.00 83.12 242 ARG A O 1
ATOM 1873 N N . GLU A 1 243 ? 19.779 6.088 -13.446 1.00 74.94 243 GLU A N 1
ATOM 1874 C CA . GLU A 1 243 ? 19.756 6.956 -12.252 1.00 74.94 243 GLU A CA 1
ATOM 1875 C C . GLU A 1 243 ? 19.988 6.193 -10.938 1.00 74.94 243 GLU A C 1
ATOM 1877 O O . GLU A 1 243 ? 20.616 6.708 -10.015 1.00 74.94 243 GLU A O 1
ATOM 1882 N N . ARG A 1 244 ? 19.565 4.925 -10.870 1.00 70.00 244 ARG A N 1
ATOM 1883 C CA . ARG A 1 244 ? 19.801 4.064 -9.704 1.00 70.00 244 ARG A CA 1
ATOM 1884 C C . ARG A 1 244 ? 21.023 3.154 -9.794 1.00 70.00 244 ARG A C 1
ATOM 1886 O O . ARG A 1 244 ? 21.198 2.357 -8.881 1.00 70.00 244 ARG A O 1
ATOM 1893 N N . SER A 1 245 ? 21.848 3.273 -10.842 1.00 62.03 245 SER A N 1
ATOM 1894 C CA . SER A 1 245 ? 23.002 2.398 -11.124 1.00 62.03 245 SER A CA 1
ATOM 1895 C C . SER A 1 245 ? 22.715 0.952 -10.705 1.00 62.03 245 SER A C 1
ATOM 1897 O O . SER A 1 245 ? 23.294 0.493 -9.718 1.00 62.03 245 SER A O 1
ATOM 1899 N N . PRO A 1 246 ? 21.745 0.274 -11.354 1.00 62.25 246 PRO A N 1
ATOM 1900 C CA . PRO A 1 246 ? 21.238 -1.007 -10.886 1.00 62.25 246 PRO A CA 1
ATOM 1901 C C . PRO A 1 246 ? 22.411 -1.946 -10.604 1.00 62.25 246 PRO A C 1
ATOM 1903 O O . PRO A 1 246 ? 23.242 -2.188 -11.476 1.00 62.25 246 PRO A O 1
ATOM 1906 N N . HIS A 1 247 ? 22.494 -2.424 -9.359 1.00 66.88 247 HIS A N 1
ATOM 1907 C CA . HIS A 1 247 ? 23.594 -3.273 -8.898 1.00 66.88 247 HIS A CA 1
ATOM 1908 C C . HIS A 1 247 ? 23.699 -4.579 -9.702 1.00 66.88 247 HIS A C 1
ATOM 1910 O O . HIS A 1 247 ? 24.752 -5.212 -9.703 1.00 66.88 247 HIS A O 1
ATOM 1916 N N . ASP A 1 248 ? 22.616 -4.964 -10.388 1.00 82.50 248 ASP A N 1
ATOM 1917 C CA . ASP A 1 248 ? 22.527 -6.143 -11.235 1.00 82.50 248 ASP A CA 1
ATOM 1918 C C . ASP A 1 248 ? 21.655 -5.919 -12.495 1.00 82.50 248 ASP A C 1
ATOM 1920 O O . ASP A 1 248 ? 20.818 -5.015 -12.581 1.00 82.50 248 ASP A O 1
ATOM 1924 N N . GLU A 1 249 ? 21.843 -6.783 -13.498 1.00 88.81 249 GLU A N 1
ATOM 1925 C CA . GLU A 1 249 ? 21.091 -6.780 -14.765 1.00 88.81 249 GLU A CA 1
ATOM 1926 C C . GLU A 1 249 ? 19.578 -6.973 -14.551 1.00 88.81 249 GLU A C 1
ATOM 1928 O O . GLU A 1 249 ? 18.744 -6.435 -15.284 1.00 88.81 249 GLU A O 1
ATOM 1933 N N . ARG A 1 250 ? 19.207 -7.712 -13.501 1.00 91.38 250 ARG A N 1
ATOM 1934 C CA . ARG A 1 250 ? 17.818 -8.009 -13.144 1.00 91.38 250 ARG A CA 1
ATOM 1935 C C . ARG A 1 250 ? 17.054 -6.736 -12.773 1.00 91.38 250 ARG A C 1
ATOM 1937 O O . ARG A 1 250 ? 15.942 -6.526 -13.257 1.00 91.38 250 ARG A O 1
ATOM 1944 N N . SER A 1 251 ? 17.661 -5.871 -11.972 1.00 90.38 251 SER A N 1
ATOM 1945 C CA . SER A 1 251 ? 17.101 -4.588 -11.548 1.00 90.38 251 SER A CA 1
ATOM 1946 C C . SER A 1 251 ? 16.991 -3.623 -12.728 1.00 90.38 251 SER A C 1
ATOM 1948 O O . SER A 1 251 ? 15.981 -2.933 -12.869 1.00 90.38 251 SER A O 1
ATOM 1950 N N . ALA A 1 252 ? 17.977 -3.629 -13.633 1.00 91.88 252 ALA A N 1
ATOM 1951 C CA . ALA A 1 252 ? 17.909 -2.859 -14.874 1.00 91.88 252 ALA A CA 1
ATOM 1952 C C . ALA A 1 252 ? 16.718 -3.298 -15.743 1.00 91.88 252 ALA A C 1
ATOM 1954 O O . ALA A 1 252 ? 15.931 -2.465 -16.193 1.00 91.88 252 ALA A O 1
ATOM 1955 N N . LYS A 1 253 ? 16.534 -4.614 -15.917 1.00 94.50 253 LYS A N 1
ATOM 1956 C CA . LYS A 1 253 ? 15.415 -5.184 -16.677 1.00 94.50 253 LYS A CA 1
ATOM 1957 C C . LYS A 1 253 ? 14.057 -4.883 -16.038 1.00 94.50 253 LYS A C 1
ATOM 1959 O O . LYS A 1 253 ? 13.124 -4.529 -16.756 1.00 94.50 253 LYS A O 1
ATOM 1964 N N . ALA A 1 254 ? 13.937 -4.980 -14.710 1.00 95.25 254 ALA A N 1
ATOM 1965 C CA . ALA A 1 254 ? 12.735 -4.553 -13.989 1.00 95.25 254 ALA A CA 1
ATOM 1966 C C . ALA A 1 254 ? 12.388 -3.093 -14.300 1.00 95.25 254 A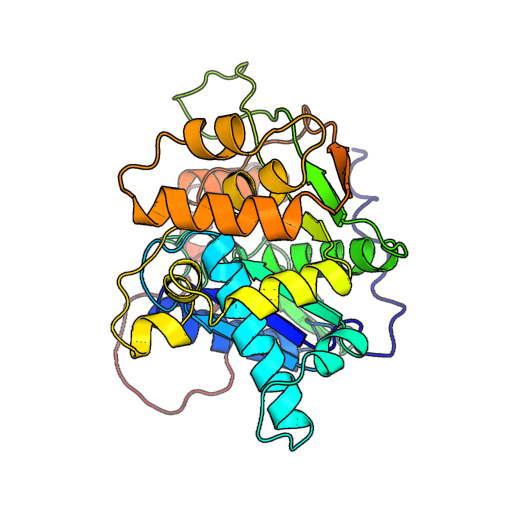LA A C 1
ATOM 1968 O O . ALA A 1 254 ? 11.263 -2.808 -14.706 1.00 95.25 254 ALA A O 1
ATOM 1969 N N . ARG A 1 255 ? 13.363 -2.183 -14.185 1.00 94.81 255 ARG A N 1
ATOM 1970 C CA . ARG A 1 255 ? 13.168 -0.755 -14.474 1.00 94.81 255 ARG A CA 1
ATOM 1971 C C . ARG A 1 255 ? 12.764 -0.510 -15.932 1.00 94.81 255 ARG A C 1
ATOM 1973 O O . ARG A 1 255 ? 11.816 0.229 -16.168 1.00 94.81 255 ARG A O 1
ATOM 1980 N N . GLN A 1 256 ? 13.376 -1.177 -16.910 1.00 95.25 256 GLN A N 1
ATOM 1981 C CA . GLN A 1 256 ? 12.946 -1.066 -18.316 1.00 95.25 256 GLN A CA 1
ATOM 1982 C C . GLN A 1 256 ? 11.470 -1.450 -18.502 1.00 95.25 256 GLN A C 1
ATOM 1984 O O . GLN A 1 256 ? 10.712 -0.738 -19.161 1.00 95.25 256 GLN A O 1
ATOM 1989 N N . ILE A 1 257 ? 11.036 -2.562 -17.896 1.00 96.88 257 ILE A N 1
ATOM 1990 C CA . ILE A 1 257 ? 9.637 -3.002 -17.970 1.00 96.88 257 ILE A CA 1
ATOM 1991 C C . ILE A 1 257 ? 8.720 -1.969 -17.308 1.00 96.88 257 ILE A C 1
ATOM 1993 O O . ILE A 1 257 ? 7.713 -1.591 -17.907 1.00 96.88 257 ILE A O 1
ATOM 1997 N N . LEU A 1 258 ? 9.072 -1.485 -16.113 1.00 95.88 258 LEU A N 1
ATOM 1998 C CA . LEU A 1 258 ? 8.298 -0.462 -15.406 1.00 95.88 258 LEU A CA 1
ATOM 1999 C C . LEU A 1 258 ? 8.156 0.805 -16.249 1.00 95.88 258 LEU A C 1
ATOM 2001 O O . LEU A 1 258 ? 7.035 1.245 -16.491 1.00 95.88 258 LEU A O 1
ATOM 2005 N N . PHE A 1 259 ? 9.256 1.335 -16.781 1.00 95.19 259 PHE A N 1
ATOM 2006 C CA . PHE A 1 259 ? 9.222 2.526 -17.623 1.00 95.19 259 PHE A CA 1
ATOM 2007 C C . PHE A 1 259 ? 8.292 2.341 -18.825 1.00 95.19 259 PHE A C 1
ATOM 2009 O O . PHE A 1 259 ? 7.406 3.159 -19.059 1.00 95.19 259 PHE A O 1
ATOM 2016 N N . ARG A 1 260 ? 8.401 1.224 -19.550 1.00 95.31 260 ARG A N 1
ATOM 2017 C CA . ARG A 1 260 ? 7.551 0.957 -20.725 1.00 95.31 260 ARG A CA 1
ATOM 2018 C C . ARG A 1 260 ? 6.071 0.806 -20.383 1.00 95.31 260 ARG A C 1
ATOM 2020 O O . ARG A 1 260 ? 5.219 1.162 -21.192 1.00 95.31 260 ARG A O 1
ATOM 2027 N N . ARG A 1 261 ? 5.750 0.258 -19.209 1.00 95.31 261 ARG A N 1
ATOM 2028 C CA . ARG A 1 261 ? 4.363 0.065 -18.757 1.00 95.31 261 ARG A CA 1
ATOM 2029 C C . ARG A 1 261 ? 3.739 1.353 -18.221 1.00 95.31 261 ARG A C 1
ATOM 2031 O O . ARG A 1 261 ? 2.540 1.555 -18.415 1.00 95.31 261 ARG A O 1
ATOM 2038 N N . PHE A 1 262 ? 4.536 2.207 -17.580 1.00 93.00 262 PHE A N 1
ATOM 2039 C CA . PHE A 1 262 ? 4.038 3.351 -16.819 1.00 93.00 262 PHE A CA 1
ATOM 2040 C C . PHE A 1 262 ? 4.260 4.726 -17.465 1.00 93.00 262 PHE A C 1
ATOM 2042 O O . PHE A 1 262 ? 3.458 5.618 -17.212 1.00 93.00 262 PHE A O 1
ATOM 2049 N N . SER A 1 263 ? 5.247 4.895 -18.351 1.00 91.25 263 SER A N 1
ATOM 2050 C CA . SER A 1 263 ? 5.558 6.182 -19.019 1.00 91.25 263 SER A CA 1
ATOM 2051 C C . SER A 1 263 ? 4.422 6.747 -19.878 1.00 91.25 263 SER A C 1
ATOM 2053 O O . SER A 1 263 ? 4.435 7.915 -20.253 1.00 91.25 263 SER A O 1
ATOM 2055 N N . ARG A 1 264 ? 3.416 5.924 -20.186 1.00 90.19 264 ARG A N 1
ATOM 2056 C CA . ARG A 1 264 ? 2.187 6.341 -20.871 1.00 90.19 264 ARG A CA 1
ATOM 2057 C C . ARG A 1 264 ? 1.202 7.102 -19.978 1.00 90.19 264 ARG A C 1
ATOM 2059 O O . ARG A 1 264 ? 0.244 7.667 -20.497 1.00 90.19 264 ARG A O 1
ATOM 2066 N N . TYR A 1 265 ? 1.375 7.054 -18.659 1.00 88.75 265 TYR A N 1
ATOM 2067 C CA . TYR A 1 265 ? 0.499 7.732 -17.710 1.00 88.75 265 TYR A CA 1
ATOM 2068 C C . TYR A 1 265 ? 1.038 9.113 -17.355 1.00 88.75 265 TYR A C 1
ATOM 2070 O O . TYR A 1 265 ? 2.221 9.393 -17.505 1.00 88.75 265 TYR A O 1
ATOM 2078 N N . ASN A 1 266 ? 0.153 9.960 -16.834 1.00 82.31 266 ASN A N 1
ATOM 2079 C CA . ASN A 1 266 ? 0.523 11.240 -16.248 1.00 82.31 266 ASN A CA 1
ATOM 2080 C C . ASN A 1 266 ? 0.266 11.201 -14.744 1.00 82.31 266 ASN A C 1
ATOM 2082 O O . ASN A 1 266 ? -0.769 10.694 -14.296 1.00 82.31 266 ASN A O 1
ATOM 2086 N N . ALA A 1 267 ? 1.186 11.781 -13.980 1.00 79.50 267 ALA A N 1
ATOM 2087 C CA . ALA A 1 267 ? 1.034 11.951 -12.547 1.00 79.50 267 ALA A CA 1
ATOM 2088 C C . ALA A 1 267 ? 0.974 13.430 -12.162 1.00 79.50 267 ALA A C 1
ATOM 2090 O O . ALA A 1 267 ? 1.660 14.275 -12.738 1.00 79.50 267 ALA A O 1
ATOM 2091 N N . HIS A 1 268 ? 0.164 13.731 -11.150 1.00 77.94 268 HIS A N 1
ATOM 2092 C CA . HIS A 1 268 ? 0.096 15.042 -10.522 1.00 77.94 268 HIS A CA 1
ATOM 2093 C C . HIS A 1 268 ? 0.587 14.954 -9.082 1.00 77.94 268 HIS A C 1
ATOM 2095 O O . HIS A 1 268 ? 0.114 14.130 -8.296 1.00 77.94 268 HIS A O 1
ATOM 2101 N N . ALA A 1 269 ? 1.506 15.853 -8.745 1.00 77.88 269 ALA A N 1
ATOM 2102 C CA . ALA A 1 269 ? 1.981 16.053 -7.389 1.00 77.88 269 ALA A CA 1
ATOM 2103 C C . ALA A 1 269 ? 1.245 17.232 -6.747 1.00 77.88 269 ALA A C 1
ATOM 2105 O O . ALA A 1 269 ? 1.154 18.308 -7.341 1.00 77.88 269 ALA A O 1
ATOM 2106 N N . CYS A 1 270 ? 0.778 17.059 -5.514 1.00 74.75 270 CYS A N 1
ATOM 2107 C CA . CYS A 1 270 ? 0.427 18.170 -4.637 1.00 74.75 270 CYS A CA 1
ATOM 2108 C C . CYS A 1 270 ? 1.541 18.351 -3.605 1.00 74.75 270 CYS A C 1
ATOM 2110 O O . CYS A 1 270 ? 1.837 17.417 -2.862 1.00 74.75 270 CYS A O 1
ATOM 2112 N N . PHE A 1 271 ? 2.148 19.537 -3.565 1.00 74.06 271 PHE A N 1
ATOM 2113 C CA . PHE A 1 271 ? 3.186 19.868 -2.593 1.00 74.06 271 PHE A CA 1
ATOM 2114 C C . PHE A 1 271 ? 2.576 20.539 -1.369 1.00 74.06 271 PHE A C 1
ATOM 2116 O O . PHE A 1 271 ? 1.902 21.565 -1.502 1.00 74.06 271 PHE A O 1
ATOM 2123 N N . LEU A 1 272 ? 2.825 19.991 -0.180 1.00 72.12 272 LEU A N 1
ATOM 2124 C CA . LEU A 1 272 ? 2.388 20.621 1.062 1.00 72.12 272 LEU A CA 1
ATOM 2125 C C . LEU A 1 272 ? 3.506 21.494 1.644 1.00 72.12 272 LEU A C 1
ATOM 2127 O O . LEU A 1 272 ? 4.690 21.159 1.624 1.00 72.12 272 LEU A O 1
ATOM 2131 N N . ASN A 1 273 ? 3.124 22.652 2.189 1.00 71.00 273 ASN A N 1
ATOM 2132 C CA . ASN A 1 273 ? 4.039 23.446 3.000 1.00 71.00 273 ASN A CA 1
ATOM 2133 C C . ASN A 1 273 ? 4.015 22.916 4.433 1.00 71.00 273 ASN A C 1
ATOM 2135 O O . ASN A 1 273 ? 3.180 23.329 5.248 1.00 71.00 273 ASN A O 1
ATOM 2139 N N . ILE A 1 274 ? 4.945 22.007 4.720 1.00 71.44 274 ILE A N 1
ATOM 2140 C CA . ILE A 1 274 ? 5.071 21.390 6.037 1.00 71.44 274 ILE A CA 1
ATOM 2141 C C . ILE A 1 274 ? 6.217 21.949 6.888 1.00 71.44 274 ILE A C 1
ATOM 2143 O O . ILE A 1 274 ? 6.560 21.365 7.907 1.00 71.44 274 ILE A O 1
ATOM 2147 N N . THR A 1 275 ? 6.776 23.106 6.528 1.00 67.88 275 THR A N 1
ATOM 2148 C CA . THR A 1 275 ? 7.918 23.707 7.250 1.00 67.88 275 THR A CA 1
ATOM 2149 C C . THR A 1 275 ? 7.634 23.970 8.731 1.00 67.88 275 THR A C 1
ATOM 2151 O O . THR A 1 275 ? 8.544 23.973 9.544 1.00 67.88 275 THR A O 1
ATOM 2154 N N . LYS A 1 276 ? 6.362 24.150 9.106 1.00 68.44 276 LYS A N 1
ATOM 2155 C CA . LYS A 1 276 ? 5.916 24.307 10.501 1.00 68.44 276 LYS A CA 1
ATOM 2156 C C . LYS A 1 276 ? 5.649 22.988 11.241 1.00 68.44 276 LYS A C 1
ATOM 2158 O O . LYS A 1 276 ? 5.245 23.026 12.399 1.00 68.44 276 LYS A O 1
ATOM 2163 N N . TYR A 1 277 ? 5.755 21.849 10.561 1.00 69.25 277 TYR A N 1
ATOM 2164 C CA . TYR A 1 277 ? 5.514 20.530 11.137 1.00 69.25 277 TYR A CA 1
ATOM 2165 C C . TYR A 1 277 ? 6.842 19.840 11.420 1.00 69.25 277 TYR A C 1
ATOM 2167 O O . TYR A 1 277 ? 7.831 19.999 10.700 1.00 69.25 277 TYR A O 1
ATOM 2175 N N . HIS A 1 278 ? 6.834 19.056 12.489 1.00 67.25 278 HIS A N 1
ATOM 2176 C CA . HIS A 1 278 ? 8.002 18.338 12.959 1.00 67.25 278 HIS A CA 1
ATOM 2177 C C . HIS A 1 278 ? 7.955 16.893 12.492 1.00 67.25 278 HIS A C 1
ATOM 2179 O O . HIS A 1 278 ? 6.921 16.229 12.617 1.00 67.25 278 HIS A O 1
ATOM 2185 N N . TYR A 1 279 ? 9.078 16.400 11.973 1.00 68.12 279 TYR A N 1
ATOM 2186 C CA . TYR A 1 279 ? 9.195 14.982 11.682 1.00 68.12 279 TYR A CA 1
ATOM 2187 C C . TYR A 1 279 ? 9.429 14.193 12.955 1.00 68.12 279 TYR A C 1
ATOM 2189 O O . TYR A 1 279 ? 10.339 14.487 13.731 1.00 68.12 279 TYR A O 1
ATOM 2197 N N . PHE A 1 280 ? 8.631 13.148 13.128 1.00 65.75 280 PHE A N 1
ATOM 2198 C CA . PHE A 1 280 ? 8.807 12.210 14.214 1.00 65.75 280 PHE A CA 1
ATOM 2199 C C . PHE A 1 280 ? 9.644 11.016 13.739 1.00 65.75 280 PHE A C 1
ATOM 2201 O O . PHE A 1 280 ? 9.155 10.152 13.009 1.00 65.75 280 PHE A O 1
ATOM 2208 N N . GLN A 1 281 ? 10.925 10.996 14.121 1.00 62.09 281 GLN A N 1
ATOM 2209 C CA . GLN A 1 281 ? 11.830 9.858 13.908 1.00 62.09 281 GLN A CA 1
ATOM 2210 C C . GLN A 1 281 ? 11.325 8.618 14.673 1.00 62.09 281 GLN A C 1
ATOM 2212 O O . GLN A 1 281 ? 10.511 8.758 15.590 1.00 62.09 281 GLN A O 1
ATOM 2217 N N . PRO A 1 282 ? 11.745 7.392 14.290 1.00 59.38 282 PRO A N 1
ATOM 2218 C CA . PRO A 1 282 ? 11.202 6.171 14.869 1.00 59.38 282 PRO A CA 1
ATOM 2219 C C . PRO A 1 282 ? 11.287 6.176 16.394 1.00 59.38 282 PRO A C 1
ATOM 2221 O O . PRO A 1 282 ? 12.173 6.774 17.006 1.00 59.38 282 PRO A O 1
ATOM 2224 N N . ALA A 1 283 ? 10.298 5.516 16.980 1.00 57.06 283 ALA A N 1
ATOM 2225 C CA . ALA A 1 283 ? 10.010 5.522 18.397 1.00 57.06 283 ALA A CA 1
ATOM 2226 C C . ALA A 1 283 ? 11.080 4.754 19.188 1.00 57.06 283 ALA A C 1
ATOM 2228 O O . ALA A 1 283 ? 10.903 3.589 19.540 1.00 57.06 283 ALA A O 1
ATOM 2229 N N . ASP A 1 284 ? 12.197 5.419 19.472 1.00 61.59 284 ASP A N 1
ATOM 2230 C CA . ASP A 1 284 ? 12.882 5.187 20.732 1.00 61.59 284 ASP A CA 1
ATOM 2231 C C . ASP A 1 284 ? 12.077 5.831 21.871 1.00 61.59 284 ASP A C 1
ATOM 2233 O O . ASP A 1 284 ? 11.164 6.641 21.671 1.00 61.59 284 ASP A O 1
ATOM 2237 N N . GLU A 1 285 ? 12.381 5.413 23.090 1.00 60.88 285 GLU A N 1
ATOM 2238 C CA . GLU A 1 285 ? 11.660 5.853 24.277 1.00 60.88 285 GLU A CA 1
ATOM 2239 C C . GLU A 1 285 ? 11.662 7.381 24.436 1.00 60.88 285 GLU A C 1
ATOM 2241 O O . GLU A 1 285 ? 10.640 7.973 24.787 1.00 60.88 285 GLU A O 1
ATOM 2246 N N . GLN A 1 286 ? 12.790 8.027 24.135 1.00 66.81 286 GLN A N 1
ATOM 2247 C CA . GLN A 1 286 ? 12.954 9.469 24.270 1.00 66.81 286 GLN A CA 1
ATOM 2248 C C . GLN A 1 286 ? 12.046 10.214 23.290 1.00 66.81 286 GLN A C 1
ATOM 2250 O O . GLN A 1 286 ? 11.359 11.161 23.682 1.00 66.81 286 GLN A O 1
ATOM 2255 N N . ASN A 1 287 ? 11.967 9.741 22.048 1.00 67.12 287 ASN A N 1
ATOM 2256 C CA . ASN A 1 287 ? 11.085 10.296 21.034 1.00 67.12 287 ASN A CA 1
ATOM 2257 C C . ASN A 1 287 ? 9.622 10.151 21.467 1.00 67.12 287 ASN A C 1
ATOM 2259 O O . ASN A 1 287 ? 8.867 11.119 21.400 1.00 67.12 287 ASN A O 1
ATOM 2263 N N . VAL A 1 288 ? 9.199 8.992 21.983 1.00 67.75 288 VAL A N 1
ATOM 2264 C CA . VAL A 1 288 ? 7.796 8.812 22.4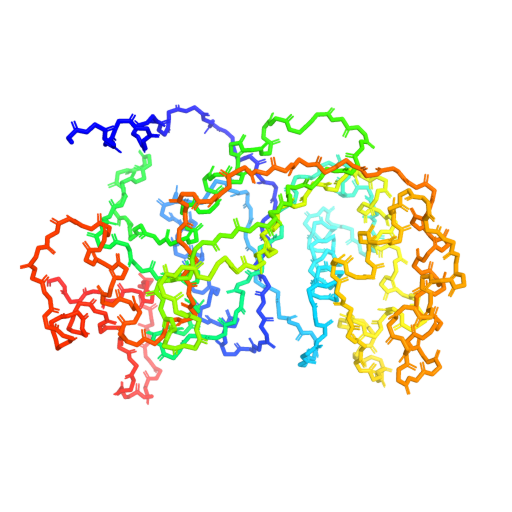09 1.00 67.75 288 VAL A CA 1
ATOM 2265 C C . VAL A 1 288 ? 7.424 9.729 23.574 1.00 67.75 288 VAL A C 1
ATOM 2267 O O . VAL A 1 288 ? 6.341 10.321 23.556 1.00 67.75 288 VAL A O 1
ATOM 2270 N N . VAL A 1 289 ? 8.322 9.907 24.547 1.00 67.00 289 VAL A N 1
ATOM 2271 C CA . VAL A 1 289 ? 8.137 10.865 25.651 1.00 67.00 289 VAL A CA 1
ATOM 2272 C C . VAL A 1 289 ? 7.944 12.279 25.103 1.00 67.00 289 VAL A C 1
ATOM 2274 O O . VAL A 1 289 ? 6.983 12.960 25.462 1.00 67.00 289 VAL A O 1
ATOM 2277 N N . VAL A 1 290 ? 8.823 12.709 24.196 1.00 67.06 290 VAL A N 1
ATOM 2278 C CA . VAL A 1 290 ? 8.747 14.024 23.548 1.00 67.06 290 VAL A CA 1
ATOM 2279 C C . VAL A 1 290 ? 7.428 14.199 22.793 1.00 67.06 290 VAL A C 1
ATOM 2281 O O . VAL A 1 290 ? 6.753 15.215 22.956 1.00 67.06 290 VAL A O 1
ATOM 2284 N N . PHE A 1 291 ? 7.016 13.198 22.018 1.00 69.75 291 PHE A N 1
ATOM 2285 C CA . PHE A 1 291 ? 5.766 13.230 21.266 1.00 69.75 291 PHE A CA 1
ATOM 2286 C C . PHE A 1 291 ? 4.542 13.380 22.170 1.00 69.75 291 PHE A C 1
ATOM 2288 O O . PHE A 1 291 ? 3.691 14.233 21.914 1.00 69.75 291 PHE A O 1
ATOM 2295 N N . TRP A 1 292 ? 4.462 12.605 23.254 1.00 66.75 292 TRP A N 1
ATOM 2296 C CA . TRP A 1 292 ? 3.359 12.711 24.210 1.00 66.75 292 TRP A CA 1
ATOM 2297 C C . TRP A 1 292 ? 3.338 14.062 24.929 1.00 66.75 292 TRP A C 1
ATOM 2299 O O . TRP A 1 292 ? 2.259 14.626 25.128 1.00 66.75 292 TRP A O 1
ATOM 2309 N N . ASN A 1 293 ? 4.504 14.615 25.270 1.00 67.62 293 ASN A N 1
ATOM 2310 C CA . ASN A 1 293 ? 4.607 15.947 25.873 1.00 67.62 293 ASN A CA 1
ATOM 2311 C C . ASN A 1 293 ? 4.071 17.027 24.928 1.00 67.62 293 ASN A C 1
ATOM 2313 O O . ASN A 1 293 ? 3.222 17.831 25.320 1.00 67.62 293 ASN A O 1
ATOM 2317 N N . THR A 1 294 ? 4.491 16.995 23.661 1.00 67.25 294 THR A N 1
ATOM 2318 C CA . THR A 1 294 ? 4.013 17.930 22.635 1.00 67.25 294 THR A CA 1
ATOM 2319 C C . THR A 1 294 ? 2.514 17.765 22.372 1.00 67.25 294 THR A C 1
ATOM 2321 O O . THR A 1 294 ? 1.798 18.758 22.246 1.00 67.25 294 THR A O 1
ATOM 2324 N N . LEU A 1 295 ? 2.006 16.528 22.327 1.00 66.88 295 LEU A N 1
ATOM 2325 C CA . LEU A 1 295 ? 0.600 16.247 22.022 1.00 66.88 295 LEU A CA 1
ATOM 2326 C C . LEU A 1 295 ? -0.354 16.633 23.164 1.00 66.88 295 LEU A C 1
ATOM 2328 O O . LEU A 1 295 ? -1.452 17.131 22.910 1.00 66.88 295 LEU A O 1
ATOM 2332 N N . THR A 1 296 ? 0.036 16.381 24.416 1.00 64.94 296 THR A N 1
ATOM 2333 C CA . THR A 1 296 ? -0.827 16.605 25.590 1.00 64.94 296 THR A CA 1
ATOM 2334 C C . THR A 1 296 ? -0.716 18.018 26.161 1.00 64.94 296 THR A C 1
ATOM 2336 O O . THR A 1 296 ? -1.600 18.441 26.905 1.00 64.94 296 THR A O 1
ATOM 2339 N N . GLY A 1 297 ? 0.329 18.771 25.797 1.00 61.38 297 GLY A N 1
ATOM 2340 C CA . GLY A 1 297 ? 0.564 20.131 26.288 1.00 61.38 297 GLY A CA 1
ATOM 2341 C C . GLY A 1 297 ? 0.907 20.205 27.780 1.00 61.38 297 GLY A C 1
ATOM 2342 O O . GLY A 1 297 ? 0.876 21.293 28.352 1.00 61.38 297 GLY A O 1
ATOM 2343 N N . ASN A 1 298 ? 1.213 19.066 28.411 1.00 53.03 298 ASN A N 1
ATOM 2344 C CA . ASN A 1 298 ? 1.549 18.965 29.827 1.00 53.03 298 ASN A CA 1
ATOM 2345 C C . ASN A 1 298 ? 3.071 18.936 30.024 1.00 53.03 298 ASN A C 1
ATOM 2347 O O . ASN A 1 298 ? 3.782 18.159 29.393 1.00 53.03 298 ASN A O 1
ATOM 2351 N N . SER A 1 299 ? 3.567 19.741 30.964 1.00 46.91 299 SER A N 1
ATOM 2352 C CA . SER A 1 299 ? 4.946 19.719 31.461 1.00 46.91 299 SER A CA 1
ATOM 2353 C C . SER A 1 299 ? 5.092 18.742 32.632 1.00 46.91 299 SER A C 1
ATOM 2355 O O . SER A 1 299 ? 5.367 19.148 33.753 1.00 46.91 299 SER A O 1
ATOM 2357 N N . TYR A 1 300 ? 4.858 17.462 32.384 1.00 46.50 300 TYR A N 1
ATOM 2358 C CA . TYR A 1 300 ? 5.336 16.351 33.208 1.00 46.50 300 TYR A CA 1
ATOM 2359 C C . TYR A 1 300 ? 5.452 15.154 32.282 1.00 46.50 300 TYR A C 1
ATOM 2361 O O . TYR A 1 300 ? 4.495 14.903 31.552 1.00 46.50 300 TYR A O 1
ATOM 2369 N N . ARG A 1 301 ? 6.595 14.454 32.337 1.00 54.75 301 ARG A N 1
ATOM 2370 C CA . ARG A 1 301 ? 6.747 13.009 32.080 1.00 54.75 301 ARG A CA 1
ATOM 2371 C C . ARG A 1 301 ? 8.225 12.636 32.160 1.00 54.75 301 ARG A C 1
ATOM 2373 O O . ARG A 1 301 ? 8.986 12.794 31.207 1.00 54.75 301 ARG A O 1
ATOM 2380 N N . ASN A 1 302 ? 8.635 12.142 33.324 1.00 59.50 302 ASN A N 1
ATOM 2381 C CA . ASN A 1 302 ? 9.851 11.340 33.406 1.00 59.50 302 ASN A CA 1
ATOM 2382 C C . ASN A 1 302 ? 9.637 10.094 32.525 1.00 59.50 302 ASN A C 1
ATOM 2384 O O . ASN A 1 302 ? 8.538 9.535 32.504 1.00 59.50 302 ASN A O 1
ATOM 2388 N N . ALA A 1 303 ? 10.672 9.656 31.811 1.00 59.62 303 ALA A N 1
ATOM 2389 C CA . ALA A 1 303 ? 10.650 8.482 30.940 1.00 59.62 303 ALA A CA 1
ATOM 2390 C C . ALA A 1 303 ? 10.023 7.242 31.619 1.00 59.62 303 ALA A C 1
ATOM 2392 O O . ALA A 1 303 ? 9.267 6.493 31.004 1.00 59.62 303 ALA A O 1
ATOM 2393 N N . ASN A 1 304 ? 10.213 7.102 32.936 1.00 62.56 304 ASN A N 1
ATOM 2394 C CA . ASN A 1 304 ? 9.641 6.023 33.745 1.00 62.56 304 ASN A CA 1
ATOM 2395 C C . ASN A 1 304 ? 8.101 6.022 33.849 1.00 62.56 304 ASN A C 1
ATOM 2397 O O . ASN A 1 304 ? 7.506 4.957 33.996 1.00 62.56 304 ASN A O 1
ATOM 2401 N N . GLU A 1 305 ? 7.439 7.178 33.805 1.00 61.72 305 GLU A N 1
ATOM 2402 C CA . GLU A 1 305 ? 5.969 7.270 33.872 1.00 61.72 305 GLU A CA 1
ATOM 2403 C C . GLU A 1 305 ? 5.343 6.977 32.511 1.00 61.72 305 GLU A C 1
ATOM 2405 O O . GLU A 1 305 ? 4.382 6.217 32.420 1.00 61.72 305 GLU A O 1
ATOM 2410 N N . VAL A 1 306 ? 5.960 7.495 31.443 1.00 60.19 306 VAL A N 1
ATOM 2411 C CA . VAL A 1 306 ? 5.577 7.175 30.062 1.00 60.19 306 VAL A CA 1
ATOM 2412 C C . VAL A 1 306 ? 5.733 5.684 29.811 1.00 60.19 306 VAL A C 1
ATOM 2414 O O . VAL A 1 306 ? 4.823 5.080 29.269 1.00 60.19 306 VAL A O 1
ATOM 2417 N N . LYS A 1 307 ? 6.814 5.057 30.290 1.00 57.12 307 LYS A N 1
ATOM 2418 C CA . LYS A 1 307 ? 6.986 3.598 30.253 1.00 57.12 307 LYS A CA 1
ATOM 2419 C C . LYS A 1 307 ? 5.840 2.837 30.917 1.00 57.12 307 LYS A C 1
ATOM 2421 O O . LYS A 1 307 ? 5.378 1.864 30.343 1.00 57.12 307 LYS A O 1
ATOM 2426 N N . LYS A 1 308 ? 5.366 3.261 32.095 1.00 61.00 308 LYS A N 1
ATOM 2427 C CA . LYS A 1 308 ? 4.238 2.612 32.796 1.00 61.00 308 LYS A CA 1
ATOM 2428 C C . LYS A 1 308 ? 2.923 2.714 32.025 1.00 61.00 308 LYS A C 1
ATOM 2430 O O . LYS A 1 308 ? 2.145 1.769 32.052 1.00 61.00 308 LYS A O 1
ATOM 2435 N N . GLU A 1 309 ? 2.690 3.828 31.337 1.00 56.31 309 GLU A N 1
ATOM 2436 C CA . GLU A 1 309 ? 1.532 3.994 30.449 1.00 56.31 309 GLU A CA 1
ATOM 2437 C C . GLU A 1 309 ? 1.728 3.291 29.095 1.00 56.31 309 GLU A C 1
ATOM 2439 O O . GLU A 1 309 ? 0.763 2.851 28.490 1.00 56.31 309 GLU A O 1
ATOM 2444 N N . LEU A 1 310 ? 2.966 3.161 28.614 1.00 51.16 310 LEU A N 1
ATOM 2445 C CA . LEU A 1 310 ? 3.323 2.437 27.391 1.00 51.16 310 LEU A CA 1
ATOM 2446 C C . LEU A 1 310 ? 3.488 0.935 27.605 1.00 51.16 310 LEU A C 1
ATOM 2448 O O . LEU A 1 310 ? 3.774 0.257 26.621 1.00 51.16 310 LEU A O 1
ATOM 2452 N N . PHE A 1 311 ? 3.371 0.426 28.839 1.00 48.53 311 PHE A N 1
ATOM 2453 C CA . PHE A 1 311 ? 3.553 -0.988 29.168 1.00 48.53 311 PHE A CA 1
ATOM 2454 C C . PHE A 1 311 ? 2.471 -1.822 28.473 1.00 48.53 311 PHE A C 1
ATOM 2456 O O . PHE A 1 311 ? 1.457 -2.204 29.042 1.00 48.53 311 PHE A O 1
ATOM 2463 N N . LEU A 1 312 ? 2.729 -2.094 27.201 1.00 44.19 312 LEU A N 1
ATOM 2464 C CA . LEU A 1 312 ? 2.230 -3.215 26.447 1.00 44.19 312 LEU A CA 1
ATOM 2465 C C . LEU A 1 312 ? 2.945 -4.426 27.052 1.00 44.19 312 LEU A C 1
ATOM 2467 O O . LEU A 1 312 ? 4.178 -4.411 27.113 1.00 44.19 312 LEU A O 1
ATOM 2471 N N . PRO A 1 313 ? 2.231 -5.442 27.557 1.00 35.72 313 PRO A N 1
ATOM 2472 C CA . PRO A 1 313 ? 2.855 -6.628 28.116 1.00 35.72 313 PRO A CA 1
ATOM 2473 C C . PRO A 1 313 ? 3.646 -7.315 27.005 1.00 35.72 313 PRO A C 1
ATOM 2475 O O . PRO A 1 313 ? 3.110 -8.040 26.171 1.00 35.72 313 PRO A O 1
ATOM 2478 N N . ALA A 1 314 ? 4.944 -7.066 26.974 1.00 35.59 314 ALA A N 1
ATOM 2479 C CA . ALA A 1 314 ? 5.891 -7.919 26.303 1.00 35.59 314 ALA A CA 1
ATOM 2480 C C . ALA A 1 314 ? 6.794 -8.480 27.395 1.00 35.59 314 ALA A C 1
ATOM 2482 O O . ALA A 1 314 ? 7.439 -7.713 28.103 1.00 35.59 314 ALA A O 1
ATOM 2483 N N . LEU A 1 315 ? 6.843 -9.816 27.448 1.00 35.59 315 LEU A N 1
ATOM 2484 C CA . LEU A 1 315 ? 7.724 -10.649 28.272 1.00 35.59 315 LEU A CA 1
ATOM 2485 C C . LEU A 1 315 ? 7.197 -10.960 29.678 1.00 35.59 315 LEU A C 1
ATOM 2487 O O . LEU A 1 315 ? 7.784 -10.532 30.656 1.00 35.59 315 LEU A O 1
ATOM 2491 N N . GLU A 1 316 ? 6.144 -11.771 29.772 1.00 31.72 316 GLU A N 1
ATOM 2492 C CA . GLU A 1 316 ? 6.110 -12.880 30.737 1.00 31.72 316 GLU A CA 1
ATOM 2493 C C . GLU A 1 316 ? 5.039 -13.901 30.299 1.00 31.72 316 GLU A C 1
ATOM 2495 O O . GLU A 1 316 ? 3.901 -13.554 29.995 1.00 31.72 316 GLU A O 1
ATOM 2500 N N . ASP A 1 317 ? 5.477 -15.154 30.200 1.00 34.06 317 ASP A N 1
ATOM 2501 C CA . ASP A 1 317 ? 4.742 -16.400 29.968 1.00 34.06 317 ASP A CA 1
ATOM 2502 C C . ASP A 1 317 ? 4.085 -16.712 28.610 1.00 34.06 317 ASP A C 1
ATOM 2504 O O . ASP A 1 317 ? 2.924 -16.437 28.305 1.00 34.06 317 ASP A O 1
ATOM 2508 N N . SER A 1 318 ? 4.833 -17.521 27.853 1.00 33.62 318 SER A N 1
ATOM 2509 C CA . SER A 1 318 ? 4.317 -18.543 26.948 1.00 33.62 318 SER A CA 1
ATOM 2510 C C . SER A 1 318 ? 3.453 -19.561 27.708 1.00 33.62 318 SER A C 1
ATOM 2512 O O . SER A 1 318 ? 3.930 -20.610 28.140 1.00 33.62 318 SER A O 1
ATOM 2514 N N . SER A 1 319 ? 2.158 -19.297 27.837 1.00 30.28 319 SER A N 1
ATOM 2515 C CA . SER A 1 319 ? 1.180 -20.362 28.056 1.00 30.28 319 SER A CA 1
ATOM 2516 C C . SER A 1 319 ? -0.083 -20.082 27.245 1.00 30.28 319 SER A C 1
ATOM 2518 O O . SER A 1 319 ? -0.849 -19.155 27.491 1.00 30.28 319 SER A O 1
ATOM 2520 N N . TYR A 1 320 ? -0.264 -20.885 26.198 1.00 41.41 320 TYR A N 1
ATOM 2521 C CA . TYR A 1 320 ? -1.476 -20.929 25.393 1.00 41.41 320 TYR A CA 1
ATOM 2522 C C . TYR A 1 320 ? -2.644 -21.401 26.267 1.00 41.41 320 TYR A C 1
ATOM 2524 O O . TYR A 1 320 ? -2.789 -22.595 26.523 1.00 41.41 320 TYR A O 1
ATOM 2532 N N . ALA A 1 321 ? -3.499 -20.478 26.699 1.00 28.83 321 ALA A N 1
ATOM 2533 C CA . ALA A 1 321 ? -4.797 -20.809 27.271 1.00 28.83 321 ALA A CA 1
ATOM 2534 C C . ALA A 1 321 ? -5.820 -19.710 26.944 1.00 28.83 321 ALA A C 1
ATOM 2536 O O . ALA A 1 321 ? -5.726 -18.591 27.432 1.00 28.83 321 ALA A O 1
ATOM 2537 N N . GLN A 1 322 ? -6.791 -20.063 26.091 1.00 36.41 322 GLN A N 1
ATOM 2538 C CA . GLN A 1 322 ? -8.090 -19.399 25.895 1.00 36.41 322 GLN A CA 1
ATOM 2539 C C . GLN A 1 322 ? -8.069 -17.856 25.858 1.00 36.41 322 GLN A C 1
ATOM 2541 O O . GLN A 1 322 ? -8.446 -17.174 26.810 1.00 36.41 322 GLN A O 1
ATOM 2546 N N . LEU A 1 323 ? -7.699 -17.292 24.706 1.00 31.95 323 LEU A N 1
ATOM 2547 C CA . LEU A 1 323 ? -7.781 -15.851 24.462 1.00 31.95 323 LEU A CA 1
ATOM 2548 C C . LEU A 1 323 ? -9.245 -15.399 24.318 1.00 31.95 323 LEU A C 1
ATOM 2550 O O . LEU A 1 323 ? -9.893 -15.624 23.297 1.00 31.95 323 LEU A O 1
ATOM 2554 N N . SER A 1 324 ? -9.763 -14.710 25.338 1.00 33.38 324 SER A N 1
ATOM 2555 C CA . SER A 1 324 ? -10.875 -13.769 25.161 1.00 33.38 324 SER A CA 1
ATOM 2556 C C . SER A 1 324 ? -10.435 -12.651 24.210 1.00 33.38 324 SER A C 1
ATOM 2558 O O . SER A 1 324 ? -9.307 -12.186 24.358 1.00 33.38 324 SER A O 1
ATOM 2560 N N . LEU A 1 325 ? -11.312 -12.176 23.317 1.00 35.06 325 LEU A N 1
ATOM 2561 C CA . LEU A 1 325 ? -11.101 -10.997 22.455 1.00 35.06 325 LEU A CA 1
ATOM 2562 C C . LEU A 1 325 ? -10.574 -9.791 23.257 1.00 35.06 325 LEU A C 1
ATOM 2564 O O . LEU A 1 325 ? -11.358 -9.041 23.836 1.00 35.06 325 LEU A O 1
ATOM 2568 N N . LYS A 1 326 ? -9.254 -9.613 23.324 1.00 43.78 326 LYS A N 1
ATOM 2569 C CA . LYS A 1 326 ? -8.587 -8.526 24.050 1.00 43.78 326 LYS A CA 1
ATOM 2570 C C . LYS A 1 326 ? -7.517 -7.914 23.143 1.00 43.78 326 LYS A C 1
ATOM 2572 O O . LYS A 1 326 ? -6.748 -8.649 22.538 1.00 43.78 326 LYS A O 1
ATOM 2577 N N . SER A 1 327 ? -7.525 -6.581 23.050 1.00 45.06 327 SER A N 1
ATOM 2578 C CA . SER A 1 327 ? -6.586 -5.757 22.270 1.00 45.06 327 SER A CA 1
ATOM 2579 C C . SER A 1 327 ? -5.133 -5.963 22.712 1.00 45.06 327 SER A C 1
ATOM 2581 O O . SER A 1 327 ? -4.871 -6.261 23.881 1.00 45.06 327 SER A O 1
ATOM 2583 N N . CYS A 1 328 ? -4.189 -5.729 21.794 1.00 42.22 328 CYS A N 1
ATOM 2584 C CA . CYS A 1 328 ? -2.762 -5.662 22.103 1.00 42.22 328 CYS A CA 1
ATOM 2585 C C . CYS A 1 328 ? -2.426 -4.474 23.027 1.00 42.22 328 CYS A C 1
ATOM 2587 O O . CYS A 1 328 ? -1.410 -4.513 23.716 1.00 42.22 328 CYS A O 1
ATOM 2589 N N . PHE A 1 329 ? -3.297 -3.458 23.111 1.00 45.31 329 PHE A N 1
ATOM 2590 C CA . PHE A 1 329 ? -3.227 -2.343 24.060 1.00 45.31 329 PHE A CA 1
ATOM 2591 C C . PHE A 1 329 ? -3.819 -2.715 25.417 1.00 45.31 329 PHE A C 1
ATOM 2593 O O . PHE A 1 329 ? -4.879 -2.222 25.810 1.00 45.31 329 PHE A O 1
ATOM 2600 N N . GLN A 1 330 ? -3.120 -3.544 26.189 1.00 43.16 330 GLN A N 1
ATOM 2601 C CA . GLN A 1 330 ? -3.343 -3.531 27.633 1.00 43.16 330 GLN A CA 1
ATOM 2602 C C . GLN A 1 330 ? -2.711 -2.265 28.216 1.00 43.16 330 GLN A C 1
ATOM 2604 O O . GLN A 1 330 ? -1.577 -2.272 28.669 1.00 43.16 330 GLN A O 1
ATOM 2609 N N . LEU A 1 331 ? -3.456 -1.160 28.211 1.00 34.34 331 LEU A N 1
ATOM 2610 C CA . LEU A 1 331 ? -3.227 -0.119 29.205 1.00 34.34 331 LEU A CA 1
ATOM 2611 C C . LEU A 1 331 ? -3.708 -0.694 30.539 1.00 34.34 331 LEU A C 1
ATOM 2613 O O . LEU A 1 331 ? -4.890 -1.025 30.658 1.00 34.34 331 LEU A O 1
ATOM 2617 N N . ASN A 1 332 ? -2.817 -0.818 31.527 1.00 27.84 332 ASN A N 1
ATOM 2618 C CA . ASN A 1 332 ? -3.233 -0.963 32.922 1.00 27.84 332 ASN A CA 1
ATOM 2619 C C . ASN A 1 332 ? -4.105 0.254 33.259 1.00 27.84 332 ASN A C 1
ATOM 2621 O O . ASN A 1 332 ? -3.586 1.354 33.452 1.00 27.84 332 ASN A O 1
ATOM 2625 N N . ARG A 1 333 ? -5.427 0.071 33.228 1.00 29.95 333 ARG A N 1
ATOM 2626 C CA . ARG A 1 333 ? -6.392 1.047 33.734 1.00 29.95 333 ARG A CA 1
ATOM 2627 C C . ARG A 1 333 ? -6.580 0.865 35.223 1.00 29.95 333 ARG A C 1
ATOM 2629 O O . ARG A 1 333 ? -6.748 -0.305 35.635 1.00 29.95 333 ARG A O 1
#

InterPro domains:
  IPR012887 GDP-fucose pyrophosphorylase domain [PF07959] (173-283)
  IPR052203 GHMP Kinase-Related Enzymes [PTHR32463] (17-123)

Foldseek 3Di:
DPDPPPPDPDPDDDPAQLFQEEEEEDADDQLQVQQVLFVVLCVVLQLHRYPYYHYHYFLHHQQEPLLSLLQRLLVVQVVQCVVVVHPDRDLVSLVVGHYHYHYLDDAAPLASNFQQADFQPAWDQHPVRDTHGDGNVSVVNVVVSVVVVPDDDPAKEKEFEAWEAADDDPVAPRPDTDGDGDIDIDHDSLRSSLSNVCCPPPPSVLSYNNQVVVPHHHHHDYCVLQAVLLCDPPDDLVCSLPVVPPPDPRSSVSSSSNNVSRVPGHYDYDYDPRHVPYDQDGDDLVSQQVSSCVSVVDPDDDSVNVCLQSCQDDDDDDDDDDDDSDHSPPRPD

Solvent-accessible surface area (backbone atoms only — not comparable to full-atom values): 19370 Å² total; per-residue (Å²): 144,87,78,76,81,85,79,70,84,70,96,77,84,73,98,59,59,76,26,51,33,36,39,36,40,30,68,39,72,69,40,31,59,44,38,46,52,37,53,53,46,39,39,76,48,55,66,45,67,41,73,38,76,49,66,39,60,37,65,49,78,78,22,41,62,30,10,46,50,46,30,44,50,44,54,49,41,44,52,53,21,48,76,71,71,42,94,56,84,50,73,65,55,57,78,79,44,42,74,46,81,42,74,43,72,63,86,24,95,70,34,72,53,13,57,38,56,42,69,68,91,46,70,42,69,27,93,82,66,39,79,40,78,32,18,49,44,57,51,49,51,55,52,50,54,61,54,53,76,70,68,84,63,92,49,33,38,33,39,39,42,66,42,23,32,54,76,78,49,98,84,46,58,94,82,44,74,36,79,37,88,52,71,57,77,46,69,31,62,73,54,47,49,55,51,50,67,34,50,80,37,83,54,51,7,17,26,17,49,72,19,36,78,72,71,37,69,76,34,68,31,36,44,60,78,50,49,49,50,28,23,38,87,92,63,51,69,67,57,62,36,50,75,70,58,47,94,43,72,60,55,34,51,33,41,52,53,39,29,71,71,34,53,84,48,61,64,46,78,46,78,55,92,39,63,91,40,70,52,82,65,80,58,46,72,68,48,48,45,51,50,50,33,69,73,68,71,47,97,71,74,59,67,72,56,48,46,63,64,53,42,44,91,75,89,82,78,97,68,96,69,85,84,69,100,68,62,72,74,44,58,89,124

Sequence (333 aa):
MAHRDCFESTFSEAQSSFWTLICVTTRDAEQRAAIEQEVEWLWRCGAIASERIIVVEDPCPDIGSGGSSLNALLVAAEHLCAQRGLSVLSEEVLLESRILIIHSGRECGLNRCGSAFMYLGKDTITKEGIRVPRSLFVLQLLQLTKLAAHFSNNSFAYVMDVIGIDYCSNKYGNDANVPLVLATFYMPIDIATTLLSLHSVYPLSSCTYYGIDNGSPGLQLSIFFDFIVAIANGTNEEDFVRERSPHDERSAKARQILFRRFSRYNAHACFLNITKYHYFQPADEQNVVVFWNTLTGNSYRNANEVKKELFLPALEDSSYAQLSLKSCFQLNR

Organism: Toxocara canis (NCBI:txid6265)

Nearest PDB structures (foldseek):
  2p6w-assembly1_A  TM=4.242E-01  e=1.287E-01  Paramecium bursaria Chlorella virus 1
  1ejb-assembly1_E  TM=3.609E-01  e=1.614E+00  Saccharomyces cerevisiae
  5l9p-assembly2_B  TM=4.000E-01  e=7.450E+00  Agrobacterium tumefaciens str. B6
  6pa4-assembly2_D  TM=3.758E-01  e=6.623E+00  Escherichia coli K-12